Protein AF-A0A259FZW6-F1 (afdb_monomer)

Sequence (244 aa):
MMKGGIGNMMKQVQQVQENMAKMQAKLAEIEIEGQSGAGMVKVTMTCKYDVRRITIDPSLMGDDKEMLEDLVAAAVNDAVRKVESTVQEKMGSVTAGLPIPPGMKLNNFSEAEVCEVCTSPRRDKRQLAVVEMPADFNMMEATQSYNGLYFVLMGRLSPLDGIGPREIHLDRLISRALDGVVEEVLLATNFTPEGEATAHTIGELLKARGLKVSRLARGVPVGGELEYVDSGTLAQAVRDRRTV

Nearest PDB structures (foldseek):
  5z2v-assembly1_A  TM=7.429E-01  e=3.745E-17  Pseudomonas aeruginosa PAO1
  4o6o-assembly1_B  TM=7.545E-01  e=2.169E-16  Caldanaerobacter subterraneus subsp. tengcongensis MB4
  3vdp-assembly2_C  TM=7.577E-01  e=1.425E-15  Caldanaerobacter subterraneus subsp. tengcongensis MB4
  4o6p-assembly1_C  TM=7.536E-01  e=3.220E-15  Caldanaerobacter subterraneus subsp. tengcongensis MB4
  3ve5-assembly1_A  TM=6.403E-01  e=5.770E-14  Caldanaerobacter subterraneus subsp. tengcongensis MB4

Radius of gyration: 23.93 Å; Cα contacts (8 Å, |Δi|>4): 305; chains: 1; bounding box: 61×53×75 Å

Solvent-accessible surface area (backbone atoms only — not comparable to full-atom values): 13892 Å² total; per-residue (Å²): 142,87,91,70,67,68,70,57,50,52,53,49,52,52,51,49,52,51,53,48,53,54,47,56,55,55,40,55,71,40,74,34,78,6,47,19,76,98,59,39,23,33,26,34,26,23,58,74,72,49,76,76,45,76,47,70,43,75,86,59,72,56,94,50,59,65,60,44,54,52,31,49,53,45,5,48,54,39,21,51,55,51,30,54,53,51,50,49,62,67,45,45,77,64,54,78,78,53,82,76,69,91,28,75,70,38,60,63,95,55,97,48,76,48,41,69,73,79,69,40,86,86,40,43,69,37,30,36,34,34,23,28,37,69,68,53,49,52,56,53,59,73,63,69,78,69,52,46,38,51,34,33,28,69,43,56,42,31,78,91,79,69,32,45,60,72,69,24,42,44,69,60,51,51,55,58,55,65,65,81,56,39,50,37,36,36,40,50,44,54,98,43,76,40,25,46,52,34,42,51,54,53,42,54,58,41,42,77,70,73,39,47,69,48,65,66,89,75,55,81,62,89,93,64,57,78,92,79,51,56,71,67,50,51,55,47,29,65,71,69,60,77,90,131

Secondary structure (DSSP, 8-state):
---SHHHHHHHHHHHHHHHHHHHHHHHHH-EEEEEEGGGTEEEEEETT--EEEEEE-GGGSSS-HHHHHHHHHHHHHHHHHHHHHHHHHHHHHHHTTS---TTTTS-S--SSSS-HHHH-TTSEEEEEEEESSHHHHHHHHHTT---EEEEE-SS--BGGGTB-TTTTTHHHHHHHHTSSS--EEEE---SSHHHHHHHHHHHHHHHTTT-EEEE---SPPTT--GGGS-HHHHHHHHHT----

Foldseek 3Di:
DDDPDPVVVVVVVVVLVVVVVVLVVVQQPDWFWFFFPVRQWIWIAGLVRRTPDIHHHVVVVDPCPVVVVVRNVRRSVRRNVRSVVVCCVSCVVSVVPDPDPQAPLAVADDPDSHDPLSVDPQAQAQEEEEEAHVVLVVVVVVVVPHRYGYHYQVHFDDVPVVCDCVNSVVVSVVCNCPVVRHQEYEYEYDPDPRSVVRLVVSVVVVVVVVHHYHYDDAADDPPDDPVPDDPVRHVVCVVRDDDD

pLDDT: mean 84.49, std 14.01, range [39.84, 98.44]

Mean predicted aligned error: 15.16 Å

Structure (mmCIF, N/CA/C/O backbone):
data_AF-A0A259FZW6-F1
#
_entry.id   AF-A0A259FZW6-F1
#
loop_
_atom_site.group_PDB
_atom_site.id
_atom_site.type_symbol
_atom_site.label_atom_id
_atom_site.label_alt_id
_atom_site.label_comp_id
_atom_site.label_asym_id
_atom_site.label_entity_id
_atom_site.label_seq_id
_atom_site.pdbx_PDB_ins_code
_atom_site.Cartn_x
_atom_site.Cartn_y
_atom_site.Cartn_z
_atom_site.occupancy
_atom_site.B_iso_or_equiv
_atom_site.auth_seq_id
_atom_site.auth_comp_id
_atom_site.auth_asym_id
_atom_site.auth_atom_id
_atom_site.pdbx_PDB_model_num
ATOM 1 N N . MET A 1 1 ? 0.982 -15.231 46.155 1.00 43.28 1 MET A N 1
ATOM 2 C CA . MET A 1 1 ? 2.145 -15.974 45.621 1.00 43.28 1 MET A CA 1
ATOM 3 C C . MET A 1 1 ? 2.127 -15.908 44.094 1.00 43.28 1 MET A C 1
ATOM 5 O O . MET A 1 1 ? 1.418 -16.686 43.483 1.00 43.28 1 MET A O 1
ATOM 9 N N . MET A 1 2 ? 2.857 -14.977 43.471 1.00 49.44 2 MET A N 1
ATOM 10 C CA . MET A 1 2 ? 3.174 -15.009 42.030 1.00 49.44 2 MET A CA 1
ATOM 11 C C . MET A 1 2 ? 4.564 -14.386 41.831 1.00 49.44 2 MET A C 1
ATOM 13 O O . MET A 1 2 ? 4.695 -13.189 41.617 1.00 49.44 2 MET A O 1
ATOM 17 N N . LYS A 1 3 ? 5.622 -15.189 42.000 1.00 50.09 3 LYS A N 1
ATOM 18 C CA . LYS A 1 3 ? 7.034 -14.774 41.835 1.00 50.09 3 LYS A CA 1
ATOM 19 C C . LYS A 1 3 ? 7.822 -15.690 40.873 1.00 50.09 3 LYS A C 1
ATOM 21 O O . LYS A 1 3 ? 9.040 -15.742 40.946 1.00 50.09 3 LYS A O 1
ATOM 26 N N . GLY A 1 4 ? 7.140 -16.411 39.973 1.00 53.72 4 GLY A N 1
ATOM 27 C CA . GLY A 1 4 ? 7.766 -17.426 39.103 1.00 53.72 4 GLY A CA 1
ATOM 28 C C . GLY A 1 4 ? 7.679 -17.208 37.583 1.00 53.72 4 GLY A C 1
ATOM 29 O O . GLY A 1 4 ? 8.352 -17.921 36.850 1.00 53.72 4 GLY A O 1
ATOM 30 N N . GLY A 1 5 ? 6.879 -16.257 37.082 1.00 54.22 5 GLY A N 1
ATOM 31 C CA . GLY A 1 5 ? 6.593 -16.152 35.637 1.00 54.22 5 GLY A CA 1
ATOM 32 C C . GLY A 1 5 ? 7.639 -15.392 34.809 1.00 54.22 5 GLY A C 1
ATOM 33 O O . GLY A 1 5 ? 7.998 -15.815 33.716 1.00 54.22 5 GLY A O 1
ATOM 34 N N . ILE A 1 6 ? 8.178 -14.290 35.339 1.00 56.16 6 ILE A N 1
ATOM 35 C CA . ILE A 1 6 ? 9.015 -13.350 34.566 1.00 56.16 6 ILE A CA 1
ATOM 36 C C . ILE A 1 6 ? 10.445 -13.881 34.353 1.00 56.16 6 ILE A C 1
ATOM 38 O O . ILE A 1 6 ? 11.046 -13.661 33.303 1.00 56.16 6 ILE A O 1
ATOM 42 N N . GLY A 1 7 ? 10.980 -14.643 35.314 1.00 63.16 7 GLY A N 1
ATOM 43 C CA . GLY A 1 7 ? 12.334 -15.206 35.226 1.00 63.16 7 GLY A CA 1
ATOM 44 C C . GLY A 1 7 ? 12.492 -16.277 34.141 1.00 63.16 7 GLY A C 1
ATOM 45 O O . GLY A 1 7 ? 13.549 -16.369 33.521 1.00 63.16 7 GLY A O 1
ATOM 46 N N . ASN A 1 8 ? 11.438 -17.053 33.867 1.00 64.19 8 ASN A N 1
ATOM 47 C CA . ASN A 1 8 ? 11.455 -18.063 32.806 1.00 64.19 8 ASN A CA 1
ATOM 48 C C . ASN A 1 8 ? 11.278 -17.437 31.414 1.00 64.19 8 ASN A C 1
ATOM 50 O O . ASN A 1 8 ? 11.900 -17.895 30.460 1.00 64.19 8 ASN A O 1
ATOM 54 N N . MET A 1 9 ? 10.519 -16.342 31.311 1.00 56.62 9 MET A N 1
ATOM 55 C CA . MET A 1 9 ? 10.317 -15.618 30.053 1.00 56.62 9 MET A CA 1
ATOM 56 C C . MET A 1 9 ? 11.581 -14.867 29.599 1.00 56.62 9 MET A C 1
ATOM 58 O O . MET A 1 9 ? 11.929 -14.921 28.425 1.00 56.62 9 MET A O 1
ATOM 62 N N . MET A 1 10 ? 12.339 -14.256 30.520 1.00 68.94 10 MET A N 1
ATOM 63 C CA . MET A 1 10 ? 13.627 -13.615 30.190 1.00 68.94 10 MET A CA 1
ATOM 64 C C . MET A 1 10 ? 14.675 -14.615 29.684 1.00 68.94 10 MET A C 1
ATOM 66 O O . MET A 1 10 ? 15.389 -14.324 28.727 1.00 68.94 10 MET A O 1
ATOM 70 N N . LYS A 1 11 ? 14.734 -15.820 30.268 1.00 71.94 11 LYS A N 1
ATOM 71 C CA . LYS A 1 11 ? 15.609 -16.897 29.772 1.00 71.94 11 LYS A CA 1
ATOM 72 C C . LYS A 1 11 ? 15.211 -17.355 28.371 1.00 71.94 11 LYS A C 1
ATOM 74 O O . LYS A 1 11 ? 16.082 -17.610 27.548 1.00 71.94 11 LYS A O 1
ATOM 79 N N . GLN A 1 12 ? 13.910 -17.416 28.090 1.00 64.25 12 GLN A N 1
ATOM 80 C CA . GLN A 1 12 ? 13.392 -17.774 26.772 1.00 64.25 12 GLN A CA 1
ATOM 81 C C . GLN A 1 12 ? 13.721 -16.703 25.719 1.00 64.25 12 GLN A C 1
ATOM 83 O O . GLN A 1 12 ? 14.168 -17.045 24.629 1.00 64.25 12 GLN A O 1
ATOM 88 N N . VAL A 1 13 ? 13.599 -15.414 26.059 1.00 65.38 13 VAL A N 1
ATOM 89 C CA . VAL A 1 13 ? 14.000 -14.296 25.183 1.00 65.38 13 VAL A CA 1
ATOM 90 C C . VAL A 1 13 ? 15.505 -14.320 24.911 1.00 65.38 13 VAL A C 1
ATOM 92 O O . VAL A 1 13 ? 15.924 -14.192 23.762 1.00 65.38 13 VAL A O 1
ATOM 95 N N . GLN A 1 14 ? 16.322 -14.559 25.937 1.00 71.69 14 GLN A N 1
ATOM 96 C CA . GLN A 1 14 ? 17.776 -14.630 25.796 1.00 71.69 14 GLN A CA 1
ATOM 97 C C . GLN A 1 14 ? 18.218 -15.830 24.942 1.00 71.69 14 GLN A C 1
ATOM 99 O O . GLN A 1 14 ? 19.101 -15.705 24.096 1.00 71.69 14 GLN A O 1
ATOM 104 N N . GLN A 1 15 ? 17.553 -16.978 25.093 1.00 71.44 15 GLN A N 1
ATOM 105 C CA . GLN A 1 15 ? 17.814 -18.171 24.287 1.00 71.44 15 GLN A CA 1
ATOM 106 C C . GLN A 1 15 ? 17.391 -17.989 22.821 1.00 71.44 15 GLN A C 1
ATOM 108 O O . GLN A 1 15 ? 18.086 -18.453 21.917 1.00 71.44 15 GLN A O 1
ATOM 113 N N . VAL A 1 16 ? 16.288 -17.280 22.561 1.00 69.19 16 VAL A N 1
ATOM 114 C CA . VAL A 1 16 ? 15.875 -16.895 21.201 1.00 69.19 16 VAL A CA 1
ATOM 115 C C . VAL A 1 16 ? 16.892 -15.943 20.575 1.00 69.19 16 VAL A C 1
ATOM 117 O O . VAL A 1 16 ? 17.286 -16.157 19.431 1.00 69.19 16 VAL A O 1
ATOM 120 N N . GLN A 1 17 ? 17.371 -14.945 21.322 1.00 65.62 17 GLN A N 1
ATOM 121 C CA . GLN A 1 17 ? 18.407 -14.019 20.853 1.00 65.62 17 GLN A CA 1
ATOM 122 C C . GLN A 1 17 ? 19.706 -14.751 20.484 1.00 65.62 17 GLN A C 1
ATOM 124 O O . GLN A 1 17 ? 20.267 -14.510 19.416 1.00 65.62 17 GLN A O 1
ATOM 129 N N . GLU A 1 18 ? 20.160 -15.690 21.318 1.00 77.38 18 GLU A N 1
ATOM 130 C CA . GLU A 1 18 ? 21.379 -16.464 21.063 1.00 77.38 18 GLU A CA 1
ATOM 131 C C . GLU A 1 18 ? 21.224 -17.427 19.873 1.00 77.38 18 GLU A C 1
ATOM 133 O O . GLU A 1 18 ? 22.114 -17.528 19.022 1.00 77.38 18 GLU A O 1
ATOM 138 N N . ASN A 1 19 ? 20.078 -18.107 19.767 1.00 70.19 19 ASN A N 1
ATOM 139 C CA . ASN A 1 19 ? 19.770 -18.975 18.630 1.00 70.19 19 ASN A CA 1
ATOM 140 C C . ASN A 1 19 ? 19.675 -18.180 17.323 1.00 70.19 19 ASN A C 1
ATOM 142 O O . ASN A 1 19 ? 20.161 -18.643 16.290 1.00 70.19 19 ASN A O 1
ATOM 146 N N . MET A 1 20 ? 19.117 -16.968 17.370 1.00 69.06 20 MET A N 1
ATOM 147 C CA . MET A 1 20 ? 19.031 -16.077 16.217 1.00 69.06 20 MET A CA 1
ATOM 148 C C . MET A 1 20 ? 20.416 -15.601 15.779 1.00 69.06 20 MET A C 1
ATOM 150 O O . MET A 1 20 ? 20.732 -15.675 14.595 1.00 69.06 20 MET A O 1
ATOM 154 N N . ALA A 1 21 ? 21.281 -15.206 16.718 1.00 73.75 21 ALA A N 1
ATOM 155 C CA . ALA A 1 21 ? 22.656 -14.811 16.417 1.00 73.75 21 ALA A CA 1
ATOM 156 C C . ALA A 1 21 ? 23.458 -15.957 15.771 1.00 73.75 21 ALA A C 1
ATOM 158 O O . ALA A 1 21 ? 24.107 -15.768 14.741 1.00 73.75 21 ALA A O 1
ATOM 159 N N . LYS A 1 22 ? 23.357 -17.179 16.316 1.00 78.88 22 LYS A N 1
ATOM 160 C CA . LYS A 1 22 ? 24.000 -18.374 15.737 1.00 78.88 22 LYS A CA 1
ATOM 161 C C . LYS A 1 22 ? 23.452 -18.710 14.353 1.00 78.88 22 LYS A C 1
ATOM 163 O O . LYS A 1 22 ? 24.204 -19.145 13.485 1.00 78.88 22 LYS A O 1
ATOM 168 N N . MET A 1 23 ? 22.156 -18.520 14.128 1.00 71.56 23 MET A N 1
ATOM 169 C CA . MET A 1 23 ? 21.537 -18.792 12.835 1.00 71.56 23 MET A CA 1
ATOM 170 C C . MET A 1 23 ? 21.881 -17.730 11.786 1.00 71.56 23 MET A C 1
ATOM 172 O O . MET A 1 23 ? 22.185 -18.088 10.652 1.00 71.56 23 MET A O 1
ATOM 176 N N . GLN A 1 24 ? 21.924 -16.449 12.159 1.00 66.12 24 GLN A N 1
ATOM 177 C CA . GLN A 1 24 ? 22.413 -15.370 11.294 1.00 66.12 24 GLN A CA 1
ATOM 178 C C . GLN A 1 24 ? 23.877 -15.590 10.887 1.00 66.12 24 GLN A C 1
ATOM 180 O O . GLN A 1 24 ? 24.230 -15.362 9.731 1.00 66.12 24 GLN A O 1
ATOM 185 N N . ALA A 1 25 ? 24.718 -16.081 11.807 1.00 80.06 25 ALA A N 1
ATOM 186 C CA . ALA A 1 25 ? 26.095 -16.465 11.500 1.00 80.06 25 ALA A CA 1
ATOM 187 C C . ALA A 1 25 ? 26.154 -17.637 10.507 1.00 80.06 25 ALA A C 1
ATOM 189 O O . ALA A 1 25 ? 26.874 -17.559 9.519 1.00 80.06 25 ALA A O 1
ATOM 190 N N . LYS A 1 26 ? 25.331 -18.677 10.701 1.00 79.94 26 LYS A N 1
ATOM 191 C CA . LYS A 1 26 ? 25.254 -19.813 9.768 1.00 79.94 26 LYS A CA 1
ATOM 192 C C . LYS A 1 26 ? 24.767 -19.412 8.379 1.00 79.94 26 LYS A C 1
ATOM 194 O O . LYS A 1 26 ? 25.300 -19.909 7.400 1.00 79.94 26 LYS A O 1
ATOM 199 N N . LEU A 1 27 ? 23.780 -18.519 8.273 1.00 74.31 27 LEU A N 1
ATOM 200 C CA . LEU A 1 27 ? 23.315 -18.032 6.971 1.00 74.31 27 LEU A CA 1
ATOM 201 C C . LEU A 1 27 ? 24.410 -17.270 6.214 1.00 74.31 27 LEU A C 1
ATOM 203 O O . LEU A 1 27 ? 24.474 -17.363 4.995 1.00 74.31 27 LEU A O 1
ATOM 207 N N . ALA A 1 28 ? 25.289 -16.560 6.923 1.00 76.69 28 ALA A N 1
ATOM 208 C CA . ALA A 1 28 ? 26.381 -15.802 6.312 1.00 76.69 28 ALA A CA 1
ATOM 209 C C . ALA A 1 28 ? 27.365 -16.668 5.507 1.00 76.69 28 ALA A C 1
ATOM 211 O O . ALA A 1 28 ? 28.007 -16.163 4.589 1.00 76.69 28 ALA A O 1
ATOM 212 N N . GLU A 1 29 ? 27.499 -17.943 5.873 1.00 84.12 29 GLU A N 1
ATOM 213 C CA . GLU A 1 29 ? 28.446 -18.884 5.266 1.00 84.12 29 GLU A CA 1
ATOM 214 C C . GLU A 1 29 ? 27.815 -19.749 4.169 1.00 84.12 29 GLU A C 1
ATOM 216 O O . GLU A 1 29 ? 28.526 -20.449 3.453 1.00 84.12 29 GLU A O 1
ATOM 221 N N . ILE A 1 30 ? 26.489 -19.720 4.022 1.00 88.25 30 ILE A N 1
ATOM 222 C CA . ILE A 1 30 ? 25.800 -20.511 3.003 1.00 88.25 30 ILE A CA 1
ATOM 223 C C . ILE A 1 30 ? 25.968 -19.828 1.656 1.00 88.25 30 ILE A C 1
ATOM 225 O O . ILE A 1 30 ? 25.540 -18.688 1.481 1.00 88.25 30 ILE A O 1
ATOM 229 N N . GLU A 1 31 ? 26.552 -20.558 0.713 1.00 93.25 31 GLU A N 1
ATOM 230 C CA . GLU A 1 31 ? 26.703 -20.138 -0.672 1.00 93.25 31 GLU A CA 1
ATOM 231 C C . GLU A 1 31 ? 25.574 -20.701 -1.536 1.00 93.25 31 GLU A C 1
ATOM 233 O O . GLU A 1 31 ? 25.188 -21.867 -1.427 1.00 93.25 31 GLU A O 1
ATOM 238 N N . ILE A 1 32 ? 25.054 -19.848 -2.408 1.00 91.62 32 ILE A N 1
ATOM 239 C CA . ILE A 1 32 ? 23.979 -20.117 -3.350 1.00 91.62 32 ILE A CA 1
ATOM 240 C C . ILE A 1 32 ? 24.468 -19.781 -4.749 1.00 91.62 32 ILE A C 1
ATOM 242 O O . ILE A 1 32 ? 25.089 -18.743 -4.967 1.00 91.62 32 ILE A O 1
ATOM 246 N N . GLU A 1 33 ? 24.167 -20.656 -5.704 1.00 95.81 33 GLU A N 1
ATOM 247 C CA . GLU A 1 33 ? 24.548 -20.475 -7.101 1.00 95.81 33 GLU A CA 1
ATOM 248 C C . GLU A 1 33 ? 23.338 -20.065 -7.955 1.00 95.81 33 GLU A C 1
ATOM 250 O O . GLU A 1 33 ? 22.399 -20.844 -8.171 1.00 95.81 33 GLU A O 1
ATOM 255 N N . GLY A 1 34 ? 23.368 -18.829 -8.450 1.00 94.81 34 GLY A N 1
ATOM 256 C CA . GLY A 1 34 ? 22.498 -18.345 -9.520 1.00 94.81 34 GLY A CA 1
ATOM 257 C C . GLY A 1 34 ? 23.111 -18.600 -10.888 1.00 94.81 34 GLY A C 1
ATOM 258 O O . GLY A 1 34 ? 24.334 -18.614 -11.026 1.00 94.81 34 GLY A O 1
ATOM 259 N N . GLN A 1 35 ? 22.278 -18.828 -11.900 1.00 96.12 35 GLN A N 1
ATOM 260 C CA . GLN A 1 35 ? 22.744 -19.122 -13.254 1.00 96.12 35 GLN A CA 1
ATOM 261 C C . GLN A 1 35 ? 21.879 -18.442 -14.320 1.00 96.12 35 GLN A C 1
ATOM 263 O O . GLN A 1 35 ? 20.684 -18.230 -14.122 1.00 96.12 35 GLN A O 1
ATOM 268 N N . SER A 1 36 ? 22.466 -18.158 -15.481 1.00 94.69 36 SER A N 1
ATOM 269 C CA . SER A 1 36 ? 21.757 -17.699 -16.681 1.00 94.69 36 SER A CA 1
ATOM 270 C C . SER A 1 36 ? 22.385 -18.282 -17.952 1.00 94.69 36 SER A C 1
ATOM 272 O O . SER A 1 36 ? 23.457 -18.893 -17.901 1.00 94.69 36 SER A O 1
ATOM 274 N N . GLY A 1 37 ? 21.682 -18.162 -19.087 1.00 87.81 37 GLY A N 1
ATOM 275 C CA . GLY A 1 37 ? 22.178 -18.635 -20.384 1.00 87.81 37 GLY A CA 1
ATOM 276 C C . GLY A 1 37 ? 22.559 -20.115 -20.360 1.00 87.81 37 GLY A C 1
ATOM 277 O O . GLY A 1 37 ? 23.672 -20.459 -20.720 1.00 87.81 37 GLY A O 1
ATOM 278 N N . ALA A 1 38 ? 21.694 -20.986 -19.830 1.00 89.25 38 ALA A N 1
ATOM 279 C CA . ALA A 1 38 ? 21.984 -22.416 -19.641 1.00 89.25 38 ALA A CA 1
ATOM 280 C C . ALA A 1 38 ? 23.261 -22.723 -18.819 1.00 89.25 38 ALA A C 1
ATOM 282 O O . ALA A 1 38 ? 23.882 -23.770 -18.988 1.00 89.25 38 ALA A O 1
ATOM 283 N N . GLY A 1 39 ? 23.643 -21.824 -17.907 1.00 88.69 39 GLY A N 1
ATOM 284 C CA . GLY A 1 39 ? 24.823 -21.973 -17.056 1.00 88.69 39 GLY A CA 1
ATOM 285 C C . GLY A 1 39 ? 26.089 -21.339 -17.628 1.00 88.69 39 GLY A C 1
ATOM 286 O O . GLY A 1 39 ? 27.146 -21.500 -17.017 1.00 88.69 39 GLY A O 1
ATOM 287 N N . MET A 1 40 ? 25.986 -20.612 -18.748 1.00 90.25 40 MET A N 1
ATOM 288 C CA . MET A 1 40 ? 27.090 -19.826 -19.300 1.00 90.25 40 MET A CA 1
ATOM 289 C C . MET A 1 40 ? 27.525 -18.696 -18.360 1.00 90.25 40 MET A C 1
ATOM 291 O O . MET A 1 40 ? 28.699 -18.347 -18.345 1.00 90.25 40 MET A O 1
ATOM 295 N N . VAL A 1 41 ? 26.623 -18.154 -17.536 1.00 95.31 41 VAL A N 1
ATOM 296 C CA . VAL A 1 41 ? 27.006 -17.298 -16.405 1.00 95.31 41 VAL A CA 1
ATOM 297 C C . VAL A 1 41 ? 26.532 -17.936 -15.111 1.00 95.31 41 VAL A C 1
ATOM 299 O O . VAL A 1 41 ? 25.369 -18.323 -14.988 1.00 95.31 41 VAL A O 1
ATOM 302 N N . LYS A 1 42 ? 27.437 -18.039 -14.137 1.00 97.06 42 LYS A N 1
ATOM 303 C CA . LYS A 1 42 ? 27.163 -18.531 -12.786 1.00 97.06 42 LYS A CA 1
ATOM 304 C C . LYS A 1 42 ? 27.622 -17.511 -11.758 1.00 97.06 42 LYS A C 1
ATOM 306 O O . LYS A 1 42 ? 28.744 -17.019 -11.835 1.00 97.06 42 LYS A O 1
ATOM 311 N N . VAL A 1 43 ? 26.772 -17.222 -10.783 1.00 96.94 43 VAL A N 1
ATOM 312 C CA . VAL A 1 43 ? 27.041 -16.289 -9.687 1.00 96.94 43 VAL A CA 1
ATOM 313 C C . VAL A 1 43 ? 26.919 -17.048 -8.375 1.00 96.94 43 VAL A C 1
ATOM 315 O O . VAL A 1 43 ? 25.839 -17.515 -8.024 1.00 96.94 43 VAL A O 1
ATOM 318 N N . THR A 1 44 ? 28.021 -17.159 -7.640 1.00 95.50 44 THR A N 1
ATOM 319 C CA . THR A 1 44 ? 28.039 -17.677 -6.270 1.00 95.50 44 THR A CA 1
ATOM 320 C C . THR A 1 44 ? 27.858 -16.514 -5.304 1.00 95.50 44 THR A C 1
ATOM 322 O O . THR A 1 44 ? 28.678 -15.593 -5.277 1.00 95.50 44 THR A O 1
ATOM 325 N N . MET A 1 45 ? 26.805 -16.558 -4.495 1.00 89.94 45 MET A N 1
ATOM 326 C CA . MET A 1 45 ? 26.417 -15.497 -3.570 1.00 89.94 45 MET A CA 1
ATOM 327 C C . MET A 1 45 ? 26.091 -16.062 -2.188 1.00 89.94 45 MET A C 1
ATOM 329 O O . MET A 1 45 ? 25.528 -17.147 -2.082 1.00 89.94 45 MET A O 1
ATOM 333 N N . THR A 1 46 ? 26.429 -15.342 -1.119 1.00 89.50 46 THR A N 1
ATOM 334 C CA . THR A 1 46 ? 26.043 -15.737 0.243 1.00 89.50 46 THR A CA 1
ATOM 335 C C . THR A 1 46 ? 24.590 -15.370 0.545 1.00 89.50 46 THR A C 1
ATOM 337 O O . THR A 1 46 ? 24.015 -14.489 -0.097 1.00 89.50 46 THR A O 1
ATOM 340 N N . CYS A 1 47 ? 23.996 -15.930 1.603 1.00 80.50 47 CYS A N 1
ATOM 341 C CA . CYS A 1 47 ? 22.677 -15.465 2.060 1.00 80.50 47 CYS A CA 1
ATOM 342 C C . CYS A 1 47 ? 22.673 -14.048 2.675 1.00 80.50 47 CYS A C 1
ATOM 344 O O . CYS A 1 47 ? 21.623 -13.574 3.106 1.00 80.50 47 CYS A O 1
ATOM 346 N N . LYS A 1 48 ? 23.828 -13.371 2.733 1.00 80.00 48 LYS A N 1
ATOM 347 C CA . LYS A 1 48 ? 23.950 -11.935 3.038 1.00 80.00 48 LYS A CA 1
ATOM 348 C C . LYS A 1 48 ? 24.004 -11.059 1.785 1.00 80.00 48 LYS A C 1
ATOM 350 O O . LYS A 1 48 ? 24.210 -9.859 1.912 1.00 80.00 48 LYS A O 1
ATOM 355 N N . TYR A 1 49 ? 23.798 -11.650 0.608 1.00 80.50 49 TYR A N 1
ATOM 356 C CA . TYR A 1 49 ? 23.933 -11.001 -0.695 1.00 80.50 49 TYR A CA 1
ATOM 357 C C . TYR A 1 49 ? 25.375 -10.617 -1.063 1.00 80.50 49 TYR A C 1
ATOM 359 O O . TYR A 1 49 ? 25.591 -9.813 -1.966 1.00 80.50 49 TYR A O 1
ATOM 367 N N . ASP A 1 50 ? 26.379 -11.229 -0.424 1.00 85.44 50 ASP A N 1
ATOM 368 C CA . ASP A 1 50 ? 27.773 -11.032 -0.826 1.00 85.44 50 ASP A CA 1
ATOM 369 C C . ASP A 1 50 ? 28.090 -11.917 -2.035 1.00 85.44 50 ASP A C 1
ATOM 371 O O . ASP A 1 50 ? 28.082 -13.148 -1.930 1.00 85.44 50 ASP A O 1
ATOM 375 N N . VAL A 1 51 ? 28.412 -11.314 -3.180 1.00 90.75 51 VAL A N 1
ATOM 376 C CA . VAL A 1 51 ? 28.877 -12.056 -4.361 1.00 90.75 51 VAL A CA 1
ATOM 377 C C . VAL A 1 51 ? 30.316 -12.523 -4.130 1.00 90.75 51 VAL A C 1
ATOM 379 O O . VAL A 1 51 ? 31.235 -11.720 -3.988 1.00 90.75 51 VAL A O 1
ATOM 382 N N . ARG A 1 52 ? 30.522 -13.842 -4.093 1.00 93.62 52 ARG A N 1
ATOM 383 C CA . ARG A 1 52 ? 31.834 -14.474 -3.880 1.00 93.62 52 ARG A CA 1
ATOM 384 C C . ARG A 1 52 ? 32.572 -14.739 -5.177 1.00 93.62 52 ARG A C 1
ATOM 386 O O . ARG A 1 52 ? 33.795 -14.622 -5.227 1.00 93.62 52 ARG A O 1
ATOM 393 N N . ARG A 1 53 ? 31.840 -15.149 -6.212 1.00 95.50 53 ARG A N 1
ATOM 394 C CA . ARG A 1 53 ? 32.417 -15.542 -7.495 1.00 95.50 53 ARG A CA 1
ATOM 395 C C . ARG A 1 53 ? 31.418 -15.329 -8.617 1.00 95.50 53 ARG A C 1
ATOM 397 O O . ARG A 1 53 ? 30.242 -15.636 -8.461 1.00 95.50 53 ARG A O 1
ATOM 404 N N . ILE A 1 54 ? 31.922 -14.876 -9.757 1.00 96.12 54 ILE A N 1
ATOM 405 C CA . ILE A 1 54 ? 31.209 -14.903 -11.029 1.00 96.12 54 ILE A CA 1
ATOM 406 C C . ILE A 1 54 ? 32.046 -15.747 -11.989 1.00 96.12 54 ILE A C 1
ATOM 408 O O . ILE A 1 54 ? 33.259 -15.566 -12.089 1.00 96.12 54 ILE A O 1
ATOM 412 N N . THR A 1 55 ? 31.418 -16.712 -12.647 1.00 95.44 55 THR A N 1
ATOM 413 C CA . THR A 1 55 ? 32.026 -17.538 -13.691 1.00 95.44 55 THR A CA 1
ATOM 414 C C . THR A 1 55 ? 31.277 -17.286 -14.983 1.00 95.44 55 THR A C 1
ATOM 416 O O . THR A 1 55 ? 30.054 -17.385 -15.010 1.00 95.44 55 THR A O 1
ATOM 419 N N . ILE A 1 56 ? 32.017 -16.938 -16.029 1.00 94.88 56 ILE A N 1
ATOM 420 C CA . ILE A 1 56 ? 31.492 -16.628 -17.356 1.00 94.88 56 ILE A CA 1
ATOM 421 C C . ILE A 1 56 ? 32.153 -17.603 -18.324 1.00 94.88 56 ILE A C 1
ATOM 423 O O . ILE A 1 56 ? 33.376 -17.764 -18.302 1.00 94.88 56 ILE A O 1
ATOM 427 N N . ASP A 1 57 ? 31.346 -18.272 -19.135 1.00 93.56 57 ASP A N 1
ATOM 428 C CA . ASP A 1 57 ? 31.825 -19.179 -20.163 1.00 93.56 57 ASP A CA 1
ATOM 429 C C . ASP A 1 57 ? 32.635 -18.401 -21.217 1.00 93.56 57 ASP A C 1
ATOM 431 O O . ASP A 1 57 ? 32.194 -17.336 -21.660 1.00 93.56 57 ASP A O 1
ATOM 435 N N . PRO A 1 58 ? 33.810 -18.899 -21.646 1.00 90.56 58 PRO A N 1
ATOM 436 C CA . PRO A 1 58 ? 34.647 -18.212 -22.628 1.00 90.56 58 PRO A CA 1
ATOM 437 C C . PRO A 1 58 ? 33.941 -17.891 -23.950 1.00 90.56 58 PRO A C 1
ATOM 439 O O . PRO A 1 58 ? 34.337 -16.943 -24.623 1.00 90.56 58 PRO A O 1
ATOM 442 N N . SER A 1 59 ? 32.897 -18.640 -24.322 1.00 88.00 59 SER A N 1
ATOM 443 C CA . SER A 1 59 ? 32.101 -18.366 -25.526 1.00 88.00 59 SER A CA 1
ATOM 444 C C . SER A 1 59 ? 31.379 -17.016 -25.491 1.00 88.00 59 SER A C 1
ATOM 446 O O . SER A 1 59 ? 31.089 -16.462 -26.549 1.00 88.00 59 SER A O 1
ATOM 448 N N . LEU A 1 60 ? 31.147 -16.455 -24.300 1.00 84.62 60 LEU A N 1
ATOM 449 C CA . LEU A 1 60 ? 30.527 -15.141 -24.113 1.00 84.62 60 LEU A CA 1
ATOM 450 C C . LEU A 1 60 ? 31.524 -13.974 -24.177 1.00 84.62 60 LEU A C 1
ATOM 452 O O . LEU A 1 60 ? 31.112 -12.823 -24.109 1.00 84.62 60 LEU A O 1
ATOM 456 N N . MET A 1 61 ? 32.826 -14.243 -24.318 1.00 79.06 61 MET A N 1
ATOM 457 C CA . MET A 1 61 ? 33.872 -13.210 -24.402 1.00 79.06 61 MET A CA 1
ATOM 458 C C . MET A 1 61 ? 34.061 -12.651 -25.827 1.00 79.06 61 MET A C 1
ATOM 460 O O . MET A 1 61 ? 35.111 -12.084 -26.130 1.00 79.06 61 MET A O 1
ATOM 464 N N . GLY A 1 62 ? 33.083 -12.862 -26.716 1.00 78.44 62 GLY A N 1
ATOM 465 C CA . GLY A 1 62 ? 33.055 -12.297 -28.069 1.00 78.44 62 GLY A CA 1
ATOM 466 C C . GLY A 1 62 ? 32.629 -10.821 -28.102 1.00 78.44 62 GLY A C 1
ATOM 467 O O . GLY A 1 62 ? 32.551 -10.162 -27.070 1.00 78.44 62 GLY A O 1
ATOM 468 N N . ASP A 1 63 ? 32.310 -10.306 -29.294 1.00 68.44 63 ASP A N 1
ATOM 469 C CA . ASP A 1 63 ? 31.983 -8.882 -29.514 1.00 68.44 63 ASP A CA 1
ATOM 470 C C . ASP A 1 63 ? 30.574 -8.461 -29.038 1.00 68.44 63 ASP A C 1
ATOM 472 O O . ASP A 1 63 ? 30.186 -7.304 -29.201 1.00 68.44 63 ASP A O 1
ATOM 476 N N . ASP A 1 64 ? 29.799 -9.366 -28.434 1.00 83.06 64 ASP A N 1
ATOM 477 C CA . ASP A 1 64 ? 28.441 -9.084 -27.953 1.00 83.06 64 ASP A CA 1
ATOM 478 C C . ASP A 1 64 ? 28.430 -8.758 -26.453 1.00 83.06 64 ASP A C 1
ATOM 480 O O . ASP A 1 64 ? 28.021 -9.538 -25.588 1.00 83.06 64 ASP A O 1
ATOM 484 N N . LYS A 1 65 ? 28.954 -7.569 -26.151 1.00 86.38 65 LYS A N 1
ATOM 485 C CA . LYS A 1 65 ? 29.020 -7.031 -24.791 1.00 86.3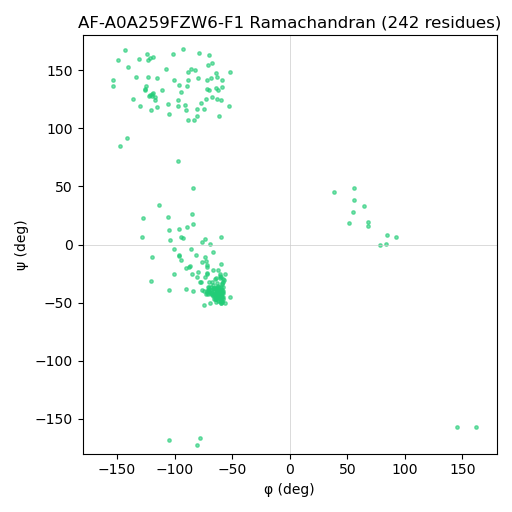8 65 LYS A CA 1
ATOM 486 C C . LY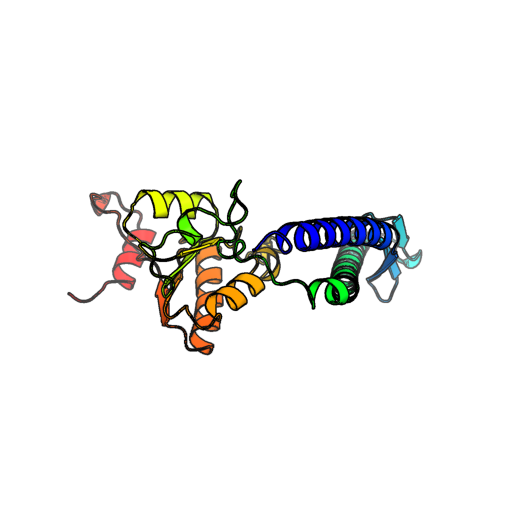S A 1 65 ? 27.630 -6.913 -24.148 1.00 86.38 65 LYS A C 1
ATOM 488 O O . LYS A 1 65 ? 27.505 -7.193 -22.958 1.00 86.38 65 LYS A O 1
ATOM 493 N N . GLU A 1 66 ? 26.618 -6.510 -24.916 1.00 86.50 66 GLU A N 1
ATOM 494 C CA . GLU A 1 66 ? 25.248 -6.318 -24.417 1.00 86.50 66 GLU A CA 1
ATOM 495 C C . GLU A 1 66 ? 24.660 -7.646 -23.926 1.00 86.50 66 GLU A C 1
ATOM 497 O O . GLU A 1 66 ? 24.158 -7.726 -22.804 1.00 86.50 66 GLU A O 1
ATOM 502 N N . MET A 1 67 ? 24.834 -8.728 -24.694 1.00 88.25 67 MET A N 1
ATOM 503 C CA . MET A 1 67 ? 24.398 -10.061 -24.277 1.00 88.25 67 MET A CA 1
ATOM 504 C C . MET A 1 67 ? 25.068 -10.516 -22.973 1.00 88.25 67 MET A C 1
ATOM 506 O O . MET A 1 67 ? 24.417 -11.118 -22.114 1.00 88.25 67 MET A O 1
ATOM 510 N N . LEU A 1 68 ? 26.367 -10.250 -22.800 1.00 91.75 68 LEU A N 1
ATOM 511 C CA . LEU A 1 68 ? 27.073 -10.611 -21.572 1.00 91.75 68 LEU A CA 1
ATOM 512 C C . LEU A 1 68 ? 26.542 -9.830 -20.359 1.00 91.75 68 LEU A C 1
ATOM 514 O O . LEU A 1 68 ? 26.345 -10.421 -19.295 1.00 91.75 68 LEU A O 1
ATOM 518 N N . GLU A 1 69 ? 26.293 -8.529 -20.511 1.00 92.00 69 GLU A N 1
ATOM 519 C CA . GLU A 1 69 ? 25.721 -7.683 -19.456 1.00 92.00 69 GLU A CA 1
ATOM 520 C C . GLU A 1 69 ? 24.335 -8.193 -19.023 1.00 92.00 69 GLU A C 1
ATOM 522 O O . GLU A 1 69 ? 24.096 -8.383 -17.823 1.00 92.00 69 GLU A O 1
ATOM 527 N N . ASP A 1 70 ? 23.474 -8.534 -19.985 1.00 91.56 70 ASP A N 1
ATOM 528 C CA . ASP A 1 70 ? 22.144 -9.097 -19.731 1.00 91.56 70 ASP A CA 1
ATOM 529 C C . ASP A 1 70 ? 22.211 -10.446 -19.006 1.00 91.56 70 ASP A C 1
ATOM 53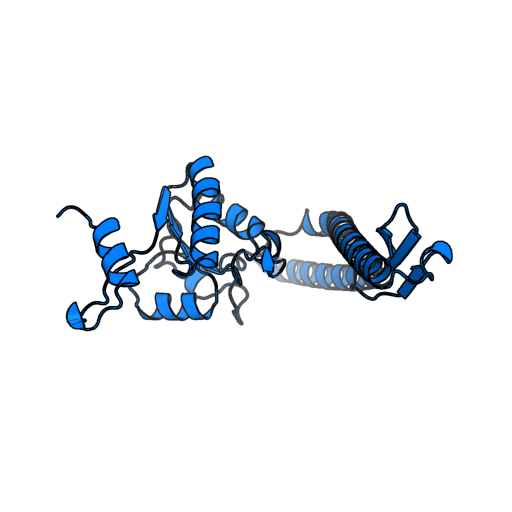1 O O . ASP A 1 70 ? 21.474 -10.701 -18.043 1.00 91.56 70 ASP A O 1
ATOM 535 N N . LEU A 1 71 ? 23.122 -11.326 -19.428 1.00 93.06 71 LEU A N 1
ATOM 536 C CA . LEU A 1 71 ? 23.301 -12.631 -18.800 1.00 93.06 71 LEU A CA 1
ATOM 537 C C . LEU A 1 71 ? 23.833 -12.505 -17.369 1.00 93.06 71 LEU A C 1
ATOM 539 O O . LEU A 1 71 ? 23.373 -13.234 -16.484 1.00 93.06 71 LEU A O 1
ATOM 543 N N . VAL A 1 72 ? 24.747 -11.572 -17.101 1.00 93.50 72 VAL A N 1
ATOM 544 C CA . VAL A 1 72 ? 25.227 -11.305 -15.737 1.00 93.50 72 VAL A CA 1
ATOM 545 C C . VAL A 1 72 ? 24.091 -10.791 -14.857 1.00 93.50 72 VAL A C 1
ATOM 547 O O . VAL A 1 72 ? 23.878 -11.338 -13.772 1.00 93.50 72 VAL A O 1
ATOM 550 N N . ALA A 1 73 ? 23.307 -9.820 -15.333 1.00 89.12 73 ALA A N 1
ATOM 551 C CA . ALA A 1 73 ? 22.148 -9.313 -14.602 1.00 89.12 73 ALA A CA 1
ATOM 552 C C . ALA A 1 73 ? 21.139 -10.434 -14.290 1.00 89.12 73 ALA A C 1
ATOM 554 O O . ALA A 1 73 ? 20.682 -10.582 -13.152 1.00 89.12 73 ALA A O 1
ATOM 555 N N . ALA A 1 74 ? 20.843 -11.289 -15.272 1.00 86.38 74 ALA A N 1
ATOM 556 C CA . ALA A 1 74 ? 19.947 -12.426 -15.095 1.00 86.38 74 ALA A CA 1
ATOM 557 C C . ALA A 1 74 ? 20.466 -13.443 -14.062 1.00 86.38 74 ALA A C 1
ATOM 559 O O . ALA A 1 74 ? 19.679 -13.939 -13.252 1.00 86.38 74 ALA A O 1
ATOM 560 N N . ALA A 1 75 ? 21.772 -13.737 -14.053 1.00 93.44 75 ALA A N 1
ATOM 561 C CA . ALA A 1 75 ? 22.370 -14.690 -13.115 1.00 93.44 75 ALA A CA 1
ATOM 562 C C . ALA A 1 75 ? 22.396 -14.153 -11.675 1.00 93.44 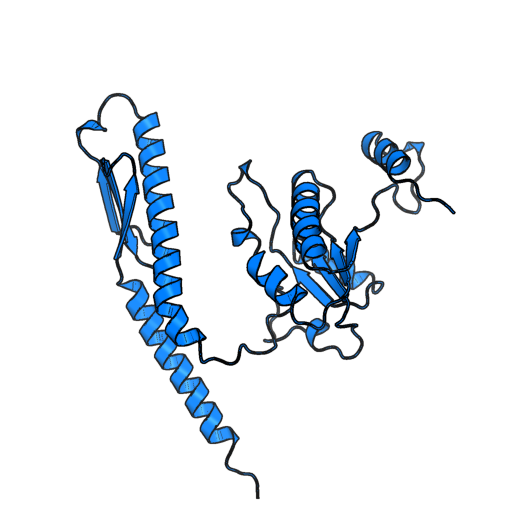75 ALA A C 1
ATOM 564 O O . ALA A 1 75 ? 22.157 -14.914 -10.735 1.00 93.44 75 ALA A O 1
ATOM 565 N N . VAL A 1 76 ? 22.624 -12.846 -11.493 1.00 88.69 76 VAL A N 1
ATOM 566 C CA . VAL A 1 76 ? 22.507 -12.180 -10.184 1.00 88.69 76 VAL A CA 1
ATOM 567 C C . VAL A 1 76 ? 21.063 -12.239 -9.686 1.00 88.69 76 VAL A C 1
ATOM 569 O O . VAL A 1 76 ? 20.825 -12.664 -8.557 1.00 88.69 76 VAL A O 1
ATOM 572 N N . ASN A 1 77 ? 20.087 -11.913 -10.536 1.00 85.12 77 ASN A N 1
ATOM 573 C CA . ASN A 1 77 ? 18.667 -11.983 -10.178 1.00 85.12 77 ASN A CA 1
ATOM 574 C C . ASN A 1 77 ? 18.227 -13.413 -9.819 1.00 85.12 77 ASN A C 1
ATOM 576 O O . ASN A 1 77 ? 17.430 -13.617 -8.901 1.00 85.12 77 ASN A O 1
ATOM 580 N N . ASP A 1 78 ? 18.757 -14.425 -10.509 1.00 89.19 78 ASP A N 1
ATOM 581 C CA . ASP A 1 78 ? 18.537 -15.829 -10.160 1.00 89.19 78 ASP A CA 1
ATOM 582 C C . ASP A 1 78 ? 19.153 -16.201 -8.800 1.00 89.19 78 ASP A C 1
ATOM 584 O O . ASP A 1 78 ? 18.484 -16.831 -7.976 1.00 89.19 78 ASP A O 1
ATOM 588 N N . ALA A 1 79 ? 20.385 -15.755 -8.524 1.00 86.06 79 ALA A N 1
ATOM 589 C CA . ALA A 1 79 ? 21.044 -15.960 -7.233 1.00 86.06 79 ALA A CA 1
ATOM 590 C C . ALA A 1 79 ? 20.242 -15.324 -6.087 1.00 86.06 79 ALA A C 1
ATOM 592 O O . ALA A 1 79 ? 20.045 -15.964 -5.055 1.00 86.06 79 ALA A O 1
ATOM 593 N N . VAL A 1 80 ? 19.731 -14.100 -6.280 1.00 77.81 80 VAL A N 1
ATOM 594 C CA . VAL A 1 80 ? 18.907 -13.371 -5.295 1.00 77.81 80 VAL A CA 1
ATOM 595 C C . VAL A 1 80 ? 17.648 -14.160 -4.960 1.00 77.81 80 VAL A C 1
ATOM 597 O O . VAL A 1 80 ? 17.409 -14.459 -3.791 1.00 77.81 80 VAL A O 1
ATOM 600 N N . ARG A 1 81 ? 16.897 -14.613 -5.971 1.00 81.06 81 ARG A N 1
ATOM 601 C CA . ARG A 1 81 ? 15.684 -15.422 -5.756 1.00 81.06 81 ARG A CA 1
ATOM 602 C C . ARG A 1 81 ? 15.966 -16.717 -4.989 1.00 81.06 81 ARG A C 1
ATOM 604 O O . ARG A 1 81 ? 15.185 -17.109 -4.120 1.00 81.06 81 ARG A O 1
ATOM 611 N N . LYS A 1 82 ? 17.075 -17.396 -5.296 1.00 86.44 82 LYS A N 1
ATOM 612 C CA . LYS A 1 82 ? 17.477 -18.636 -4.611 1.00 86.44 82 LYS A CA 1
ATOM 613 C C . LYS A 1 82 ? 17.958 -18.385 -3.180 1.00 86.44 82 LYS A C 1
ATOM 615 O O . LYS A 1 82 ? 17.665 -19.196 -2.298 1.00 86.44 82 LYS A O 1
ATOM 620 N N . VAL A 1 83 ? 18.649 -17.269 -2.932 1.00 79.44 83 VAL A N 1
ATOM 621 C CA . VAL A 1 83 ? 19.018 -16.824 -1.581 1.00 79.44 83 VAL A CA 1
ATOM 622 C C . VAL A 1 83 ? 17.763 -16.587 -0.752 1.00 79.44 83 VAL A C 1
ATOM 624 O O . VAL A 1 83 ? 17.651 -17.157 0.330 1.00 79.44 83 VAL A O 1
ATOM 627 N N . GLU A 1 84 ? 16.780 -15.852 -1.272 1.00 76.50 84 GLU A N 1
ATOM 628 C CA . GLU A 1 84 ? 15.512 -15.604 -0.578 1.00 76.50 84 GLU A CA 1
ATOM 629 C C . GLU A 1 84 ? 14.782 -16.904 -0.220 1.00 76.50 84 GLU A C 1
ATOM 631 O O . GLU A 1 84 ? 14.382 -17.087 0.930 1.00 76.50 84 GLU A O 1
ATOM 636 N N . SER A 1 85 ? 14.666 -17.840 -1.170 1.00 75.81 85 SER A N 1
ATOM 637 C CA . SER A 1 85 ? 14.050 -19.152 -0.924 1.00 75.81 85 SER A CA 1
ATOM 638 C C . SER A 1 85 ? 14.793 -19.938 0.158 1.00 75.81 85 SER A C 1
ATOM 640 O O . SER A 1 85 ? 14.169 -20.539 1.031 1.00 75.81 85 SER A O 1
ATOM 642 N N . THR A 1 86 ? 16.127 -19.915 0.133 1.00 75.69 86 THR A N 1
ATOM 643 C CA . THR A 1 86 ? 16.956 -20.641 1.106 1.00 75.69 86 THR A CA 1
ATOM 644 C C . THR A 1 86 ? 16.881 -20.012 2.495 1.00 75.69 86 THR A C 1
ATOM 646 O O . THR A 1 86 ? 16.841 -20.718 3.505 1.00 75.69 86 THR A O 1
ATOM 649 N N . VAL A 1 87 ? 16.846 -18.679 2.562 1.00 70.62 87 VAL A N 1
ATOM 650 C CA . VAL A 1 87 ? 16.637 -17.936 3.806 1.00 70.62 87 VAL A CA 1
ATOM 651 C C . VAL A 1 87 ? 15.258 -18.262 4.367 1.00 70.62 87 VAL A C 1
ATOM 653 O O . VAL A 1 87 ? 15.171 -18.571 5.550 1.00 70.62 87 VAL A O 1
ATOM 656 N N . GLN A 1 88 ? 14.205 -18.279 3.546 1.00 65.31 88 GLN A N 1
ATOM 657 C CA . GLN A 1 88 ? 12.849 -18.633 3.978 1.00 65.31 88 GLN A CA 1
ATOM 658 C C . GLN A 1 88 ? 12.737 -20.077 4.475 1.00 65.31 88 GLN A C 1
ATOM 660 O O . GLN A 1 88 ? 12.152 -20.301 5.531 1.00 65.31 88 GLN A O 1
ATOM 665 N N . GLU A 1 89 ? 13.330 -21.049 3.782 1.00 73.25 89 GLU A N 1
ATOM 666 C CA . GLU A 1 89 ? 13.317 -22.458 4.198 1.00 73.25 89 GLU A CA 1
ATOM 667 C C . GLU A 1 89 ? 14.031 -22.657 5.546 1.00 73.25 89 GLU A C 1
ATOM 669 O O . GLU A 1 89 ? 13.518 -23.323 6.446 1.00 73.25 89 GLU A O 1
ATOM 674 N N . LYS A 1 90 ? 15.196 -22.019 5.724 1.00 70.06 90 LYS A N 1
ATOM 675 C CA . LYS A 1 90 ? 16.018 -22.157 6.939 1.00 70.06 90 LYS A CA 1
ATOM 676 C C . LYS A 1 90 ? 15.534 -21.292 8.106 1.00 70.06 90 LYS A C 1
ATOM 678 O O . LYS A 1 90 ? 15.748 -21.659 9.258 1.00 70.06 90 LYS A O 1
ATOM 683 N N . MET A 1 91 ? 14.878 -20.164 7.832 1.00 60.34 91 MET A N 1
ATOM 684 C CA . MET A 1 91 ? 14.260 -19.304 8.850 1.00 60.34 91 MET A CA 1
ATOM 685 C C . MET A 1 91 ? 12.847 -19.768 9.219 1.00 60.34 91 MET A C 1
ATOM 687 O O . MET A 1 91 ? 12.422 -19.548 10.352 1.00 60.34 91 MET A O 1
ATOM 691 N N . GLY A 1 92 ? 12.146 -20.464 8.318 1.00 55.19 92 GLY A N 1
ATOM 692 C CA . GLY A 1 92 ? 10.801 -21.002 8.534 1.00 55.19 92 GLY A CA 1
ATOM 693 C C . GLY A 1 92 ? 10.717 -21.968 9.717 1.00 55.19 92 GLY A C 1
ATOM 694 O O . GLY A 1 92 ? 9.747 -21.942 10.470 1.00 55.19 92 GLY A O 1
ATOM 695 N N . SER A 1 93 ? 11.772 -22.750 9.973 1.00 54.09 93 SER A N 1
ATOM 696 C CA . SER A 1 93 ? 11.838 -23.636 11.144 1.00 54.09 93 SER A CA 1
ATOM 697 C C . SER A 1 93 ? 12.018 -22.901 12.477 1.00 54.09 93 SER A C 1
ATOM 699 O O . SER A 1 93 ? 11.767 -23.480 13.530 1.00 54.09 93 SER A O 1
ATOM 701 N N . VAL A 1 94 ? 12.455 -21.638 12.455 1.00 50.00 94 VAL A N 1
ATOM 702 C CA . VAL A 1 94 ? 12.640 -20.821 13.666 1.00 50.00 94 VAL A CA 1
ATOM 703 C C . VAL A 1 94 ? 11.474 -19.860 13.886 1.00 50.00 94 VAL A C 1
ATOM 705 O O . VAL A 1 94 ? 11.159 -19.543 15.030 1.00 50.00 94 VAL A O 1
ATOM 708 N N . THR A 1 95 ? 10.759 -19.468 12.830 1.00 48.41 95 THR A N 1
ATOM 709 C CA . THR A 1 95 ? 9.563 -18.617 12.926 1.00 48.41 95 THR A CA 1
ATOM 710 C C . THR A 1 95 ? 8.265 -19.399 13.153 1.00 48.41 95 THR A C 1
ATOM 712 O O . THR A 1 95 ? 7.320 -18.827 13.689 1.00 48.41 95 THR A O 1
ATOM 715 N N . ALA A 1 96 ? 8.219 -20.708 12.863 1.00 42.59 96 ALA A N 1
ATOM 716 C CA . ALA A 1 96 ? 7.038 -21.561 13.079 1.00 42.59 96 ALA A CA 1
ATOM 717 C C . ALA A 1 96 ? 6.642 -21.781 14.560 1.00 42.59 96 ALA A C 1
ATOM 719 O O . ALA A 1 96 ? 5.602 -22.375 14.834 1.00 42.59 96 ALA A O 1
ATOM 720 N N . GLY A 1 97 ? 7.446 -21.307 15.519 1.00 44.06 97 GLY A N 1
ATOM 721 C CA . GLY A 1 97 ? 7.176 -21.420 16.959 1.00 44.06 97 GLY A CA 1
ATOM 722 C C . GLY A 1 97 ? 7.264 -20.105 17.736 1.00 44.06 97 GLY A C 1
ATOM 723 O O . GLY A 1 97 ? 7.196 -20.128 18.965 1.00 44.06 97 GLY A O 1
ATOM 724 N N . LEU A 1 98 ? 7.433 -18.966 17.057 1.00 39.84 98 LEU A N 1
ATOM 725 C CA . LEU A 1 98 ? 7.491 -17.659 17.707 1.00 39.84 98 LEU A CA 1
ATOM 726 C C . LEU A 1 98 ? 6.108 -16.996 17.638 1.00 39.84 98 LEU A C 1
ATOM 728 O O . LEU A 1 98 ? 5.618 -16.742 16.536 1.00 39.84 98 LEU A O 1
ATOM 732 N N . PRO A 1 99 ? 5.463 -16.691 18.781 1.00 43.34 99 PRO A N 1
ATOM 733 C CA . PRO A 1 99 ? 4.291 -15.833 18.780 1.00 43.34 99 PRO A CA 1
ATOM 734 C C . PRO A 1 99 ? 4.749 -14.478 18.244 1.00 43.34 99 PRO A C 1
ATOM 736 O O . PRO A 1 99 ? 5.548 -13.795 18.882 1.00 43.34 99 PRO A O 1
ATOM 739 N N . ILE A 1 100 ? 4.304 -14.135 17.036 1.00 47.00 100 ILE A N 1
ATOM 740 C CA . ILE A 1 100 ? 4.606 -12.853 16.401 1.00 47.00 100 ILE A CA 1
ATOM 741 C C . ILE A 1 100 ? 4.212 -11.760 17.403 1.00 47.00 100 ILE A C 1
ATOM 743 O O . ILE A 1 100 ? 3.039 -11.712 17.797 1.00 47.00 100 ILE A O 1
ATOM 747 N N . PRO A 1 101 ? 5.150 -10.909 17.859 1.00 40.25 101 PRO A N 1
ATOM 748 C CA . PRO A 1 101 ? 4.807 -9.864 18.799 1.00 40.25 101 PRO A CA 1
ATOM 749 C C . PRO A 1 101 ? 3.729 -8.957 18.186 1.00 40.25 101 PRO A C 1
ATOM 751 O O . PRO A 1 101 ? 3.842 -8.590 17.012 1.00 40.25 101 PRO A O 1
ATOM 754 N N . PRO A 1 102 ? 2.678 -8.572 18.932 1.00 43.12 102 PRO A N 1
ATOM 755 C CA . PRO A 1 102 ? 1.521 -7.821 18.421 1.00 43.12 102 PRO A CA 1
ATOM 756 C C . PRO A 1 102 ? 1.802 -6.433 17.801 1.00 43.12 102 PRO A C 1
ATOM 758 O O . PRO A 1 102 ? 0.854 -5.716 17.477 1.00 43.12 102 PRO A O 1
ATOM 761 N N . GLY A 1 103 ? 3.069 -6.037 17.646 1.00 42.81 103 GLY A N 1
ATOM 762 C CA . GLY A 1 103 ? 3.514 -4.699 17.267 1.00 42.81 103 GLY A CA 1
ATOM 763 C C . GLY A 1 103 ? 3.690 -4.385 15.791 1.00 42.81 103 GLY A C 1
ATOM 764 O O . GLY A 1 103 ? 3.584 -3.228 15.391 1.00 42.81 103 GLY A O 1
ATOM 765 N N . MET A 1 104 ? 3.839 -5.392 14.934 1.00 51.72 104 MET A N 1
ATOM 766 C CA . MET A 1 104 ? 4.160 -5.181 13.516 1.00 51.72 104 MET A CA 1
ATOM 767 C C . MET A 1 104 ? 2.944 -4.920 12.602 1.00 51.72 104 MET A C 1
ATOM 769 O O . MET A 1 104 ? 2.993 -5.196 11.404 1.00 51.72 104 MET A O 1
ATOM 773 N N . LYS A 1 105 ? 1.842 -4.378 13.140 1.00 63.81 105 LYS A N 1
ATOM 774 C CA . LYS A 1 105 ? 0.583 -4.184 12.393 1.00 63.81 105 LYS A CA 1
ATOM 775 C C . LYS A 1 105 ? 0.551 -2.959 11.466 1.00 63.81 105 LYS A C 1
ATOM 777 O O . LYS A 1 105 ? -0.239 -2.984 10.529 1.00 63.81 105 LYS A O 1
ATOM 782 N N . LEU A 1 106 ? 1.373 -1.925 11.707 1.00 67.50 106 LEU A N 1
ATOM 783 C CA . LEU A 1 106 ? 1.341 -0.659 10.940 1.00 67.50 106 LEU A CA 1
ATOM 784 C C . LEU A 1 106 ? 2.337 -0.593 9.765 1.00 67.50 106 LEU A C 1
ATOM 786 O O . LEU A 1 106 ? 2.256 0.321 8.955 1.00 67.50 106 LEU A O 1
ATOM 790 N N . ASN A 1 107 ? 3.304 -1.512 9.698 1.00 77.06 107 ASN A N 1
ATOM 791 C CA . ASN A 1 107 ? 4.488 -1.410 8.834 1.00 77.06 107 ASN A CA 1
ATOM 792 C C . ASN A 1 107 ? 5.078 0.016 8.722 1.00 77.06 107 ASN A C 1
ATOM 794 O O . ASN A 1 107 ? 5.380 0.468 7.632 1.00 77.06 107 ASN A O 1
ATOM 798 N N . ASN A 1 108 ? 5.217 0.741 9.833 1.00 72.31 108 ASN A N 1
ATOM 799 C CA . ASN A 1 108 ? 5.734 2.114 9.849 1.00 72.31 108 ASN A CA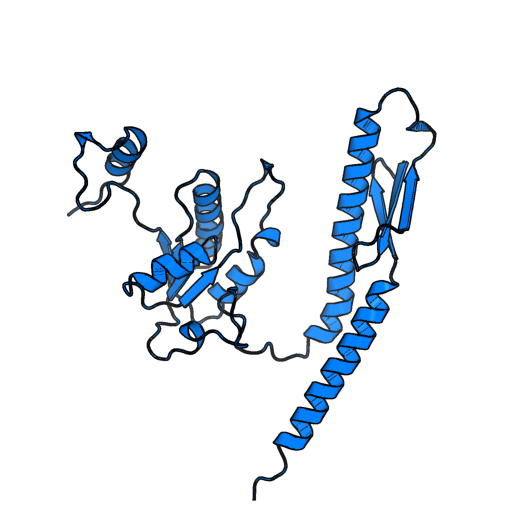 1
ATOM 800 C C . ASN A 1 108 ? 6.945 2.232 10.787 1.00 72.31 108 ASN A C 1
ATOM 802 O O . ASN A 1 108 ? 7.155 1.362 11.635 1.00 72.31 108 ASN A O 1
ATOM 806 N N . PHE A 1 109 ? 7.710 3.316 10.665 1.00 72.88 109 PHE A N 1
ATOM 807 C CA . PHE A 1 109 ? 8.801 3.633 11.583 1.00 72.88 109 PHE A CA 1
ATOM 808 C C . PHE A 1 109 ? 8.251 3.973 12.975 1.00 72.88 109 PHE A C 1
ATOM 810 O O . PHE A 1 109 ? 7.362 4.809 13.120 1.00 72.88 109 PHE A O 1
ATOM 817 N N . SER A 1 110 ? 8.764 3.295 14.000 1.00 69.75 110 SER A N 1
ATOM 818 C CA . SER A 1 110 ? 8.369 3.472 15.399 1.00 69.75 110 SER A CA 1
ATOM 819 C C . SER A 1 110 ? 9.537 3.081 16.299 1.00 69.75 110 SER A C 1
ATOM 821 O O . SER A 1 110 ? 10.174 2.056 16.065 1.00 69.75 110 SER A O 1
ATOM 823 N N . GLU A 1 111 ? 9.808 3.884 17.328 1.00 68.50 111 GLU A N 1
ATOM 824 C CA . GLU A 1 111 ? 10.798 3.551 18.365 1.00 68.50 111 GLU A CA 1
ATOM 825 C C . GLU A 1 111 ? 10.275 2.465 19.318 1.00 68.50 111 GLU A C 1
ATOM 827 O O . GLU A 1 111 ? 11.043 1.678 19.870 1.00 68.50 111 GLU A O 1
ATOM 832 N N . ALA A 1 112 ? 8.952 2.402 19.490 1.00 67.44 112 ALA A N 1
ATOM 833 C CA . ALA A 1 112 ? 8.275 1.357 20.242 1.00 67.44 112 ALA A CA 1
ATOM 834 C C . ALA A 1 112 ? 7.997 0.130 19.362 1.00 67.44 112 ALA A C 1
ATOM 836 O O . ALA A 1 112 ? 7.740 0.259 18.164 1.00 67.44 112 ALA A O 1
ATOM 837 N N . GLU A 1 113 ? 7.950 -1.051 19.985 1.00 69.12 113 GLU A N 1
ATOM 838 C CA . GLU A 1 113 ? 7.624 -2.320 19.318 1.00 69.12 113 GLU A CA 1
ATOM 839 C C . GLU A 1 113 ? 6.247 -2.284 18.632 1.00 69.12 113 GLU A C 1
ATOM 841 O O . GLU A 1 113 ? 6.075 -2.833 17.546 1.00 69.12 113 GLU A O 1
ATOM 846 N N . VAL A 1 114 ? 5.276 -1.598 19.248 1.00 76.56 114 VAL A N 1
ATOM 847 C CA . VAL A 1 114 ? 3.960 -1.287 18.677 1.00 76.56 114 VAL A CA 1
ATOM 848 C C . VAL A 1 114 ? 3.794 0.229 18.688 1.00 76.56 114 VAL A C 1
ATOM 850 O O . VAL A 1 114 ? 3.940 0.844 19.744 1.00 76.56 114 VAL A O 1
ATOM 853 N N . CYS A 1 115 ? 3.446 0.840 17.554 1.00 80.75 115 CYS A N 1
ATOM 854 C CA . CYS A 1 115 ? 3.211 2.283 17.519 1.00 80.75 115 CYS A CA 1
ATOM 855 C C . CYS A 1 115 ? 1.959 2.684 18.325 1.00 80.75 115 CYS A C 1
ATOM 857 O O . CYS A 1 115 ? 1.020 1.898 18.494 1.00 80.75 115 CYS A O 1
ATOM 859 N N . GLU A 1 116 ? 1.911 3.940 18.770 1.00 84.56 116 GLU A N 1
ATOM 860 C CA . GLU A 1 116 ? 0.806 4.486 19.574 1.00 84.56 116 GLU A CA 1
ATOM 861 C C . GLU A 1 116 ? -0.553 4.407 18.864 1.00 84.56 116 GLU A C 1
ATOM 863 O O . GLU A 1 116 ? -1.588 4.168 19.489 1.00 84.56 116 GLU A O 1
ATOM 868 N N . VAL A 1 117 ? -0.565 4.544 17.534 1.00 88.81 117 VAL A N 1
ATOM 869 C CA . VAL A 1 117 ? -1.791 4.409 16.735 1.00 88.81 117 VAL A CA 1
ATOM 870 C C . VAL A 1 117 ? -2.339 2.983 16.811 1.00 88.81 117 VAL A C 1
ATOM 872 O O . VAL A 1 117 ? -3.540 2.801 16.990 1.00 88.81 117 VAL A O 1
ATOM 875 N N . CYS A 1 118 ? -1.478 1.965 16.752 1.00 86.31 118 CYS A N 1
ATOM 876 C CA . CYS A 1 118 ? -1.883 0.560 16.831 1.00 86.31 118 CYS A CA 1
ATOM 877 C C . CYS A 1 118 ? -2.380 0.140 18.220 1.00 86.31 118 CYS A C 1
ATOM 879 O O . CYS A 1 118 ? -3.236 -0.744 18.315 1.00 86.31 118 CYS A O 1
ATOM 881 N N . THR A 1 119 ? -1.842 0.729 19.292 1.00 86.75 119 THR A N 1
ATOM 882 C CA . THR A 1 119 ? -2.248 0.414 20.673 1.00 86.75 119 THR A CA 1
ATOM 883 C C . THR A 1 119 ? -3.449 1.224 21.146 1.00 86.75 119 THR A C 1
ATOM 885 O O . THR A 1 119 ? -4.110 0.823 22.106 1.00 86.75 119 THR A O 1
ATOM 888 N N . SER A 1 120 ? -3.762 2.336 20.478 1.00 89.69 120 SER A N 1
ATOM 889 C CA . SER A 1 120 ? -4.828 3.239 20.896 1.00 89.69 120 SER A CA 1
ATOM 890 C C . SER A 1 120 ? -6.199 2.545 20.935 1.00 89.69 120 SER A C 1
ATOM 892 O O . SER A 1 120 ? -6.676 2.040 19.914 1.00 89.69 120 SER A O 1
ATOM 894 N N . PRO A 1 121 ? -6.901 2.567 22.086 1.00 88.38 121 PRO A N 1
ATOM 895 C CA . PRO A 1 121 ? -8.246 2.005 22.204 1.00 88.38 121 PRO A CA 1
ATOM 896 C C . PRO A 1 121 ? -9.313 2.868 21.520 1.00 88.38 121 PRO A C 1
ATOM 898 O O . PRO A 1 121 ? -10.450 2.432 21.385 1.00 88.38 121 PRO A O 1
ATOM 901 N N . ARG A 1 122 ? -8.966 4.093 21.102 1.00 91.56 122 ARG A N 1
ATOM 902 C CA . ARG A 1 122 ? -9.880 5.007 20.400 1.00 91.56 122 ARG A CA 1
ATOM 903 C C . ARG A 1 122 ? -10.000 4.692 18.908 1.00 91.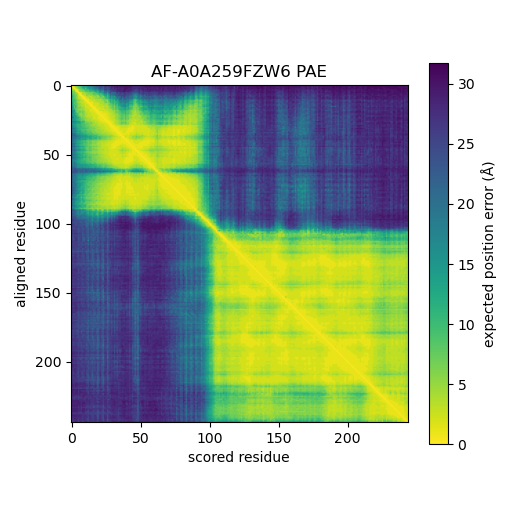56 122 ARG A C 1
ATOM 905 O O . ARG A 1 122 ? -10.820 5.307 18.238 1.00 91.56 122 ARG A O 1
ATOM 912 N N . ARG A 1 123 ? -9.167 3.784 18.386 1.00 93.31 123 ARG A N 1
ATOM 913 C CA . ARG A 1 123 ? -9.146 3.425 16.967 1.00 93.31 123 ARG A CA 1
ATOM 914 C C . ARG A 1 123 ? -10.114 2.306 16.653 1.00 93.31 123 ARG A C 1
ATOM 916 O O . ARG A 1 123 ? -10.204 1.324 17.393 1.00 93.31 123 ARG A O 1
ATOM 923 N N . ASP A 1 124 ? -10.756 2.418 15.501 1.00 95.62 124 ASP A N 1
ATOM 924 C CA . ASP A 1 124 ? -11.545 1.332 14.950 1.00 95.62 124 ASP A CA 1
ATOM 925 C C . ASP A 1 124 ? -10.632 0.323 14.243 1.00 95.62 124 ASP A C 1
ATOM 927 O O . ASP A 1 124 ? -10.048 0.586 13.192 1.00 95.62 124 ASP A O 1
ATOM 931 N N . LYS A 1 125 ? -10.507 -0.868 14.832 1.00 93.12 125 LYS A N 1
ATOM 932 C CA . LYS A 1 125 ? -9.673 -1.949 14.291 1.00 93.12 125 LYS A CA 1
ATOM 933 C C . LYS A 1 125 ? -10.280 -2.602 13.045 1.00 93.12 125 LYS A C 1
ATOM 935 O O . LYS A 1 125 ? -9.549 -3.311 12.352 1.00 93.12 125 LYS A O 1
ATOM 940 N N . ARG A 1 126 ? -11.568 -2.358 12.765 1.00 95.50 126 ARG A N 1
ATOM 941 C CA . ARG A 1 126 ? -12.286 -2.852 11.578 1.00 95.50 126 ARG A CA 1
ATOM 942 C C . ARG A 1 126 ? -11.924 -2.082 10.311 1.00 95.50 126 ARG A C 1
ATOM 944 O O . ARG A 1 126 ? -12.203 -2.563 9.216 1.00 95.50 126 ARG A O 1
ATOM 951 N N . GLN A 1 127 ? -11.297 -0.914 10.445 1.00 96.88 127 GLN A N 1
ATOM 952 C CA . GLN A 1 127 ? -10.904 -0.062 9.327 1.00 96.88 127 GLN A CA 1
ATOM 953 C C . GLN A 1 127 ? -9.382 -0.027 9.167 1.00 96.88 127 GLN A C 1
ATOM 955 O O . GLN A 1 127 ? -8.645 0.177 10.137 1.00 96.88 127 GLN A O 1
ATOM 960 N N . LEU A 1 128 ? -8.904 -0.205 7.934 1.00 97.31 128 LEU A N 1
ATOM 961 C CA . LEU A 1 128 ? -7.482 -0.167 7.590 1.00 97.31 128 LEU A CA 1
ATOM 962 C C . LEU A 1 128 ? -7.227 0.759 6.393 1.00 97.31 128 LEU A C 1
ATOM 964 O O . LEU A 1 128 ? -7.719 0.510 5.300 1.00 97.31 128 LEU A O 1
ATOM 968 N N . ALA A 1 129 ? -6.423 1.802 6.574 1.00 98.06 129 ALA A N 1
ATOM 969 C CA . ALA A 1 129 ? -5.975 2.674 5.497 1.00 98.06 129 ALA A CA 1
ATOM 970 C C . ALA A 1 129 ? -4.614 2.208 4.976 1.00 98.06 129 ALA A C 1
ATOM 972 O O . ALA A 1 129 ? -3.694 1.980 5.759 1.00 98.06 129 ALA A O 1
ATOM 973 N N . VAL A 1 130 ? -4.475 2.078 3.661 1.00 98.12 130 VAL A N 1
ATOM 974 C CA . VAL A 1 130 ? -3.224 1.688 3.000 1.00 98.12 130 VAL A CA 1
ATOM 975 C C . VAL A 1 130 ? -2.613 2.914 2.341 1.00 98.12 130 VAL A C 1
ATOM 977 O O . VAL A 1 130 ? -3.249 3.509 1.473 1.00 98.12 130 VAL A O 1
ATOM 980 N N . VAL A 1 131 ? -1.392 3.270 2.732 1.00 97.31 131 VAL A N 1
ATOM 981 C CA . VAL A 1 131 ? -0.651 4.433 2.211 1.00 97.31 131 VAL A CA 1
ATOM 982 C C . VAL A 1 131 ? 0.694 4.004 1.621 1.00 97.31 131 VAL A C 1
ATOM 984 O O . VAL A 1 131 ? 1.196 2.930 1.954 1.00 97.31 131 VAL A O 1
ATOM 987 N N . GLU A 1 132 ? 1.288 4.821 0.746 1.00 94.88 132 GLU A N 1
ATOM 988 C CA . GLU A 1 132 ? 2.563 4.475 0.098 1.00 94.88 132 GLU A CA 1
ATOM 989 C C . GLU A 1 132 ? 3.733 4.623 1.072 1.00 94.88 132 GLU A C 1
ATOM 991 O O . GLU A 1 132 ? 4.500 3.680 1.260 1.00 94.88 132 GLU A O 1
ATOM 996 N N . MET A 1 133 ? 3.845 5.784 1.722 1.00 90.62 133 MET A N 1
ATOM 997 C CA . MET A 1 133 ? 5.018 6.175 2.502 1.00 90.62 133 MET A CA 1
ATOM 998 C C . MET A 1 133 ? 4.659 6.692 3.907 1.00 90.62 133 MET A C 1
ATOM 1000 O O . MET A 1 133 ? 3.543 7.159 4.143 1.00 90.62 133 MET A O 1
ATOM 1004 N N . PRO A 1 134 ? 5.615 6.699 4.858 1.00 86.25 134 PRO A N 1
ATOM 1005 C CA . PRO A 1 134 ? 5.407 7.263 6.198 1.00 86.25 134 PRO A CA 1
ATOM 1006 C C . PRO A 1 134 ? 4.977 8.735 6.197 1.00 86.25 134 PRO A C 1
ATOM 1008 O O . PRO A 1 134 ? 4.236 9.164 7.078 1.00 86.25 134 PRO A O 1
ATOM 1011 N N . ALA A 1 135 ? 5.413 9.509 5.197 1.00 86.12 135 ALA A N 1
ATOM 1012 C CA . ALA A 1 135 ? 4.996 10.898 5.025 1.00 86.12 135 ALA A CA 1
ATOM 1013 C C . ALA A 1 135 ? 3.483 11.022 4.769 1.00 86.12 135 ALA A C 1
ATOM 1015 O O . ALA A 1 135 ? 2.843 11.912 5.328 1.00 86.12 135 ALA A O 1
ATOM 1016 N N . ASP A 1 136 ? 2.905 10.095 4.002 1.00 92.06 136 ASP A N 1
ATOM 1017 C CA . ASP A 1 136 ? 1.469 10.060 3.712 1.00 92.06 136 ASP A CA 1
ATOM 1018 C C . ASP A 1 136 ? 0.672 9.713 4.975 1.00 92.06 136 ASP A C 1
ATOM 1020 O O . ASP A 1 136 ? -0.333 10.356 5.279 1.00 92.06 136 ASP A O 1
ATOM 1024 N N . PHE A 1 137 ? 1.164 8.742 5.758 1.00 93.44 137 PHE A N 1
ATOM 1025 C CA . PHE A 1 137 ? 0.615 8.429 7.079 1.00 93.44 137 PHE A CA 1
ATOM 1026 C C . PHE A 1 137 ? 0.6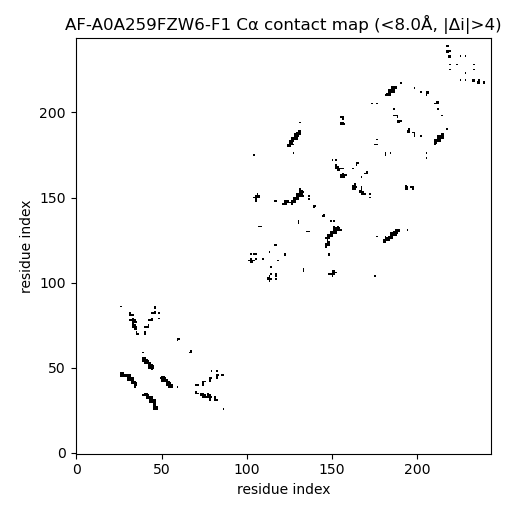20 9.666 7.985 1.00 93.44 137 PHE A C 1
ATOM 1028 O O . PHE A 1 137 ? -0.419 10.007 8.544 1.00 93.44 137 PHE A O 1
ATOM 1035 N N . ASN A 1 138 ? 1.759 10.359 8.099 1.00 88.62 138 ASN A N 1
ATOM 1036 C CA . ASN A 1 138 ? 1.881 11.548 8.943 1.00 88.62 138 ASN A CA 1
ATOM 1037 C C . ASN A 1 138 ? 0.893 12.642 8.518 1.00 88.62 138 ASN A C 1
ATOM 1039 O O . ASN A 1 138 ? 0.260 13.263 9.371 1.00 88.62 138 ASN A O 1
ATOM 1043 N N . MET A 1 139 ? 0.737 12.856 7.208 1.00 91.81 139 MET A N 1
ATOM 1044 C CA . MET A 1 139 ? -0.199 13.841 6.669 1.00 91.81 139 MET A CA 1
ATOM 1045 C C . MET A 1 139 ? -1.652 13.469 6.975 1.00 91.81 139 MET A C 1
ATOM 1047 O O . MET A 1 139 ? -2.409 14.309 7.455 1.00 91.81 139 MET A O 1
ATOM 1051 N N . MET A 1 140 ? -2.043 12.212 6.747 1.00 94.81 140 MET A N 1
ATOM 1052 C CA . MET A 1 140 ? -3.388 11.734 7.074 1.00 94.81 140 MET A CA 1
ATOM 1053 C C . MET A 1 140 ? -3.686 11.836 8.567 1.00 94.81 140 MET A C 1
ATOM 1055 O O . MET A 1 140 ? -4.751 12.311 8.958 1.00 94.81 140 MET A O 1
ATOM 1059 N N . GLU A 1 141 ? -2.745 11.416 9.403 1.00 92.81 141 GLU A N 1
ATOM 1060 C CA . GLU A 1 141 ? -2.907 11.404 10.849 1.00 92.81 141 GLU A CA 1
ATOM 1061 C C . GLU A 1 141 ? -3.033 12.825 11.420 1.00 92.81 141 GLU A C 1
ATOM 1063 O O . GLU A 1 141 ? -3.877 13.073 12.283 1.00 92.81 141 GLU A O 1
ATOM 1068 N N . ALA A 1 142 ? -2.294 13.791 10.861 1.00 93.44 142 ALA A N 1
ATOM 1069 C CA . ALA A 1 142 ? -2.396 15.203 11.225 1.00 93.44 142 ALA A CA 1
ATOM 1070 C C . ALA A 1 142 ? -3.797 15.797 10.987 1.00 93.44 142 ALA A C 1
ATOM 1072 O O . ALA A 1 142 ? -4.183 16.740 11.677 1.00 93.44 142 ALA A O 1
ATOM 1073 N N . THR A 1 143 ? -4.586 15.239 10.058 1.00 93.31 143 THR A N 1
ATOM 1074 C CA . THR A 1 143 ? -5.969 15.696 9.816 1.00 93.31 143 THR A CA 1
ATOM 1075 C C . THR A 1 143 ? -6.943 15.314 10.927 1.00 93.31 143 THR A C 1
ATOM 1077 O O . THR A 1 143 ? -8.045 15.860 10.973 1.00 93.31 143 THR A O 1
ATOM 1080 N N . GLN A 1 144 ? -6.596 14.321 11.759 1.00 93.00 144 GLN A N 1
ATOM 1081 C CA . GLN A 1 144 ? -7.466 13.737 12.790 1.00 93.00 144 GLN A CA 1
ATOM 1082 C C . GLN A 1 144 ? -8.857 13.302 12.283 1.00 93.00 144 GLN A C 1
ATOM 1084 O O . GLN A 1 144 ? -9.787 13.121 13.066 1.00 93.00 144 GLN A O 1
ATOM 1089 N N . SER A 1 145 ? -9.014 13.127 10.968 1.00 93.50 145 SER A N 1
ATOM 1090 C CA . SER A 1 145 ? -10.304 12.853 10.323 1.00 93.50 145 SER A CA 1
ATOM 1091 C C . SER A 1 145 ? -10.549 11.360 10.092 1.00 93.50 145 SER A C 1
ATOM 1093 O O . SER A 1 145 ? -11.650 10.957 9.722 1.00 93.50 145 SER A O 1
ATOM 1095 N N . TYR A 1 146 ? -9.531 10.526 10.315 1.00 96.31 146 TYR A N 1
ATOM 1096 C CA . TYR A 1 146 ? -9.597 9.082 10.140 1.00 96.31 146 TYR A CA 1
ATOM 1097 C C . TYR A 1 146 ? -9.369 8.357 11.471 1.00 96.31 146 TYR A C 1
ATOM 1099 O O . TYR A 1 146 ? -8.352 8.547 12.134 1.00 96.31 146 TYR A O 1
ATOM 1107 N N . ASN A 1 147 ? -10.315 7.497 11.856 1.00 94.88 147 ASN A N 1
ATOM 1108 C CA . ASN A 1 147 ? -10.296 6.790 13.143 1.00 94.88 147 ASN A CA 1
ATOM 1109 C C . ASN A 1 147 ? -9.811 5.336 13.043 1.00 94.88 147 ASN A C 1
ATOM 1111 O O . ASN A 1 147 ? -9.688 4.672 14.070 1.00 94.88 147 ASN A O 1
ATOM 1115 N N . GLY A 1 148 ? -9.534 4.833 11.840 1.00 95.69 148 GLY A N 1
ATOM 1116 C CA . GLY A 1 148 ? -9.044 3.472 11.642 1.00 95.69 148 GLY A CA 1
ATOM 1117 C C . GLY A 1 148 ? -7.545 3.309 11.900 1.00 95.69 148 GLY A C 1
ATOM 1118 O O . GLY A 1 148 ? -6.853 4.222 12.352 1.00 95.69 148 GLY A O 1
ATOM 1119 N N . LEU A 1 149 ? -7.036 2.120 11.587 1.00 95.50 149 LEU A N 1
ATOM 1120 C CA . LEU A 1 149 ? -5.604 1.809 11.595 1.00 95.50 149 LEU A CA 1
ATOM 1121 C C . LEU A 1 149 ? -4.986 2.023 10.211 1.00 95.50 149 LEU A C 1
ATOM 1123 O O . LEU A 1 149 ? -5.708 2.160 9.226 1.00 95.50 149 LEU A O 1
ATOM 1127 N N . TYR A 1 150 ? -3.655 2.003 10.128 1.00 95.75 150 TYR A N 1
ATOM 1128 C CA . TYR A 1 150 ? -2.921 2.178 8.873 1.00 95.75 150 TYR A CA 1
ATOM 1129 C C . TYR A 1 150 ? -2.025 0.982 8.556 1.00 95.75 150 TYR A C 1
ATOM 1131 O O . TYR A 1 150 ? -1.655 0.213 9.444 1.00 95.75 150 TYR A O 1
ATOM 1139 N N . PHE A 1 151 ? -1.655 0.865 7.288 1.00 96.06 151 PHE A N 1
ATOM 1140 C CA . PHE A 1 151 ? -0.573 0.034 6.791 1.00 96.06 151 PHE A CA 1
ATOM 1141 C C . PHE A 1 151 ? 0.225 0.844 5.766 1.00 96.06 151 PHE A C 1
ATOM 1143 O O . PHE A 1 151 ? -0.350 1.350 4.801 1.00 96.06 151 PHE A O 1
ATOM 1150 N N . VAL A 1 152 ? 1.536 0.968 5.967 1.00 94.44 152 VAL A N 1
ATOM 1151 C CA . VAL A 1 152 ? 2.424 1.671 5.029 1.00 94.44 152 VAL A CA 1
ATOM 1152 C C . VAL A 1 152 ? 3.097 0.652 4.110 1.00 94.44 152 VAL A C 1
ATOM 1154 O O . VAL A 1 152 ? 3.723 -0.295 4.581 1.00 94.44 152 VAL A O 1
ATOM 1157 N N . LEU A 1 153 ? 2.957 0.823 2.797 1.00 94.25 153 LEU A N 1
ATOM 1158 C CA . LEU A 1 153 ? 3.523 -0.085 1.792 1.00 94.25 153 LEU A CA 1
ATOM 1159 C C . LEU A 1 153 ? 5.050 0.022 1.682 1.00 94.25 153 LEU A C 1
ATOM 1161 O O . LEU A 1 153 ? 5.695 -0.945 1.300 1.00 94.25 153 LEU A O 1
ATOM 1165 N N . MET A 1 154 ? 5.625 1.168 2.051 1.00 90.44 154 MET A N 1
ATOM 1166 C CA . MET A 1 154 ? 7.021 1.542 1.774 1.00 90.44 154 MET A CA 1
ATOM 1167 C C . MET A 1 154 ? 7.313 1.702 0.276 1.00 90.44 154 MET A C 1
ATOM 1169 O O . MET A 1 154 ? 8.419 1.438 -0.187 1.00 90.44 154 MET A O 1
ATOM 1173 N N . GLY A 1 155 ? 6.315 2.156 -0.483 1.00 91.94 155 GLY A N 1
ATOM 1174 C CA . GLY A 1 155 ? 6.433 2.414 -1.911 1.00 91.94 155 GLY A CA 1
ATOM 1175 C C . GLY A 1 155 ? 5.153 2.099 -2.676 1.00 91.94 155 GLY A C 1
ATOM 1176 O O . GLY A 1 155 ? 4.050 2.094 -2.129 1.00 91.94 155 GLY A O 1
ATOM 1177 N N . ARG A 1 156 ? 5.323 1.842 -3.973 1.00 94.00 156 ARG A N 1
ATOM 1178 C CA . ARG A 1 156 ? 4.262 1.524 -4.935 1.00 94.00 156 ARG A CA 1
ATOM 1179 C C . ARG A 1 156 ? 4.801 0.605 -6.025 1.00 94.00 156 ARG A C 1
ATOM 1181 O O . ARG A 1 156 ? 6.008 0.560 -6.239 1.00 94.00 156 ARG A O 1
ATOM 1188 N N . LEU A 1 157 ? 3.915 -0.114 -6.707 1.00 92.38 157 LEU A N 1
ATOM 1189 C CA . LEU A 1 157 ? 4.291 -0.952 -7.842 1.00 92.38 157 LEU A CA 1
ATOM 1190 C C . LEU A 1 157 ? 4.856 -0.077 -8.962 1.00 92.38 157 LEU A C 1
ATOM 1192 O O . LEU A 1 157 ? 4.182 0.838 -9.431 1.00 92.38 157 LEU A O 1
ATOM 1196 N N . SER A 1 158 ? 6.063 -0.398 -9.415 1.00 91.94 158 SER A N 1
ATOM 1197 C CA . SER A 1 158 ? 6.697 0.235 -10.568 1.00 91.94 158 SER A CA 1
ATOM 1198 C C . SER A 1 158 ? 7.459 -0.822 -11.369 1.00 91.94 158 SER A C 1
ATOM 1200 O O . SER A 1 158 ? 8.628 -1.089 -11.089 1.00 91.94 158 SER A O 1
ATOM 1202 N N . PRO A 1 159 ? 6.819 -1.455 -12.371 1.00 84.06 159 PRO A N 1
ATOM 1203 C CA . PRO A 1 159 ? 7.480 -2.445 -13.220 1.00 84.06 159 PRO A CA 1
ATOM 1204 C C . PRO A 1 159 ? 8.710 -1.893 -13.947 1.00 84.06 159 PRO A C 1
ATOM 1206 O O . PRO A 1 159 ? 9.661 -2.634 -14.171 1.00 84.06 159 PRO A O 1
ATOM 1209 N N . LEU A 1 160 ? 8.694 -0.600 -14.290 1.00 87.62 160 LEU A N 1
ATOM 1210 C CA . LEU A 1 160 ? 9.809 0.077 -14.954 1.00 87.62 160 LEU A CA 1
ATOM 1211 C C . LEU A 1 160 ? 11.039 0.185 -14.044 1.00 87.62 160 LEU A C 1
ATOM 1213 O O . LEU A 1 160 ? 12.156 0.037 -14.525 1.00 87.62 160 LEU A O 1
ATOM 1217 N N . ASP A 1 161 ? 10.825 0.363 -12.738 1.00 80.94 161 ASP A N 1
ATOM 1218 C CA . ASP A 1 161 ? 11.894 0.420 -11.733 1.00 80.94 161 ASP A CA 1
ATOM 1219 C C . ASP A 1 161 ? 12.185 -0.955 -11.101 1.00 80.94 161 ASP A C 1
ATOM 1221 O O . ASP A 1 161 ? 12.937 -1.056 -10.134 1.00 80.94 161 ASP A O 1
ATOM 1225 N N . GLY A 1 162 ? 11.552 -2.025 -11.598 1.00 86.44 162 GLY A N 1
ATOM 1226 C CA . GLY A 1 162 ? 11.668 -3.368 -11.026 1.00 86.44 162 GLY A CA 1
ATOM 1227 C C . GLY A 1 162 ? 11.032 -3.529 -9.637 1.00 86.44 162 GLY A C 1
ATOM 1228 O O . GLY A 1 162 ? 11.309 -4.515 -8.959 1.00 86.44 162 GLY A O 1
ATOM 1229 N N . ILE A 1 163 ? 10.176 -2.596 -9.207 1.00 86.12 163 ILE A N 1
ATOM 1230 C CA . ILE A 1 163 ? 9.495 -2.635 -7.907 1.00 86.12 163 ILE A CA 1
ATOM 1231 C C . ILE A 1 163 ? 8.184 -3.410 -8.052 1.00 86.12 163 ILE A C 1
ATOM 1233 O O . ILE A 1 163 ? 7.206 -2.929 -8.634 1.00 86.12 163 ILE A O 1
ATOM 1237 N N . GLY A 1 164 ? 8.158 -4.622 -7.513 1.00 89.38 164 GLY A N 1
ATOM 1238 C CA . GLY A 1 164 ? 7.015 -5.517 -7.535 1.00 89.38 164 GLY A CA 1
ATOM 1239 C C . GLY A 1 164 ? 6.282 -5.622 -6.189 1.00 89.38 164 GLY A C 1
ATOM 1240 O O . GLY A 1 164 ? 6.491 -4.842 -5.258 1.00 89.38 164 GLY A O 1
ATOM 1241 N N . PRO A 1 165 ? 5.370 -6.605 -6.071 1.00 84.62 165 PRO A N 1
ATOM 1242 C CA . PRO A 1 165 ? 4.569 -6.817 -4.866 1.00 84.62 165 PRO A CA 1
ATOM 1243 C C . PRO A 1 165 ? 5.365 -7.118 -3.592 1.00 84.62 165 PRO A C 1
ATOM 1245 O O . PRO A 1 165 ? 4.884 -6.831 -2.495 1.00 84.62 165 PRO A O 1
ATOM 1248 N N . ARG A 1 166 ? 6.546 -7.735 -3.716 1.00 84.00 166 ARG A N 1
ATOM 1249 C CA . ARG A 1 166 ? 7.379 -8.104 -2.561 1.00 84.00 166 ARG A CA 1
ATOM 1250 C C . ARG A 1 166 ? 8.021 -6.870 -1.945 1.00 84.00 166 ARG A C 1
ATOM 1252 O O . ARG A 1 166 ? 8.019 -6.720 -0.726 1.00 84.00 166 ARG A O 1
ATOM 1259 N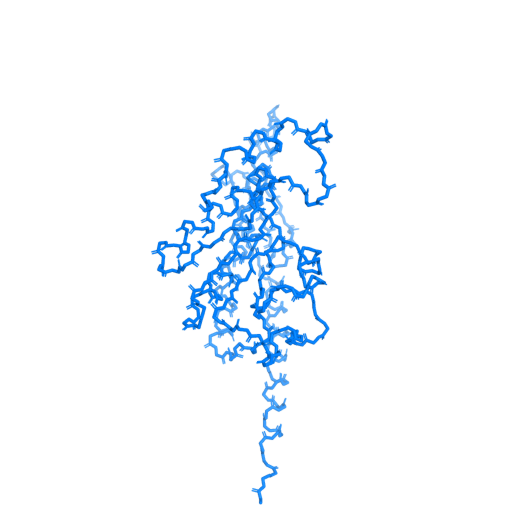 N . GLU A 1 167 ? 8.504 -5.979 -2.799 1.00 86.38 167 GLU A N 1
ATOM 1260 C CA . GLU A 1 167 ? 9.213 -4.755 -2.440 1.00 86.38 167 GLU A CA 1
ATOM 1261 C C . GLU A 1 167 ? 8.299 -3.780 -1.687 1.00 86.38 167 GLU A C 1
ATOM 1263 O O . GLU A 1 167 ? 8.761 -3.065 -0.806 1.00 86.38 167 GLU A O 1
ATOM 1268 N N . ILE A 1 168 ? 6.992 -3.816 -1.968 1.00 89.88 168 ILE A N 1
ATOM 1269 C CA . ILE A 1 168 ? 5.972 -3.011 -1.274 1.00 89.88 168 ILE A CA 1
ATOM 1270 C C . ILE A 1 168 ? 5.260 -3.757 -0.132 1.00 89.88 168 ILE A C 1
ATOM 1272 O O . ILE A 1 168 ? 4.196 -3.339 0.329 1.00 89.88 168 ILE A O 1
ATOM 1276 N N . HIS A 1 169 ? 5.795 -4.905 0.292 1.00 90.69 169 HIS A N 1
ATOM 1277 C CA . HIS A 1 169 ? 5.266 -5.700 1.405 1.00 90.69 169 HIS A CA 1
ATOM 1278 C C . HIS A 1 169 ? 3.786 -6.110 1.257 1.00 90.69 169 HIS A C 1
ATOM 1280 O O . HIS A 1 169 ? 3.023 -6.120 2.234 1.00 90.69 169 HIS A O 1
ATOM 1286 N N . LEU A 1 170 ? 3.358 -6.453 0.036 1.00 89.69 170 LEU A N 1
ATOM 1287 C CA . LEU A 1 170 ? 1.958 -6.780 -0.250 1.00 89.69 170 LEU A CA 1
ATOM 1288 C C . LEU A 1 170 ? 1.467 -8.018 0.521 1.00 89.69 170 LEU A C 1
ATOM 1290 O O . LEU A 1 170 ? 0.326 -8.065 0.971 1.00 89.69 170 LEU A O 1
ATOM 1294 N N . ASP A 1 171 ? 2.323 -9.015 0.712 1.00 87.56 171 ASP A N 1
ATOM 1295 C CA . ASP A 1 171 ? 2.053 -10.217 1.508 1.00 87.56 171 ASP A CA 1
ATOM 1296 C C . ASP A 1 171 ? 1.683 -9.889 2.967 1.00 87.56 171 ASP A C 1
ATOM 1298 O O . ASP A 1 171 ? 0.732 -10.447 3.533 1.00 87.56 171 ASP A O 1
ATOM 1302 N N . ARG A 1 172 ? 2.392 -8.924 3.562 1.00 88.69 172 ARG A N 1
ATOM 1303 C CA . ARG A 1 172 ? 2.129 -8.441 4.921 1.00 88.69 172 ARG A CA 1
ATOM 1304 C C . ARG A 1 172 ? 0.832 -7.648 4.986 1.00 88.69 172 ARG A C 1
ATOM 1306 O O . ARG A 1 172 ? 0.069 -7.838 5.935 1.00 88.69 172 ARG A O 1
ATOM 1313 N N . LEU A 1 173 ? 0.549 -6.821 3.976 1.00 93.88 173 LEU A N 1
ATOM 1314 C CA . LEU A 1 173 ? -0.734 -6.125 3.867 1.00 93.88 173 LEU A CA 1
ATOM 1315 C C . LEU A 1 173 ? -1.890 -7.126 3.822 1.00 93.88 173 LEU A C 1
ATOM 1317 O O . LEU A 1 173 ? -2.844 -6.990 4.582 1.00 93.88 173 LEU A O 1
ATOM 1321 N N . ILE A 1 174 ? -1.795 -8.146 2.968 1.00 90.81 174 ILE A N 1
ATOM 1322 C CA . ILE A 1 174 ? -2.826 -9.180 2.823 1.00 90.81 174 ILE A CA 1
ATOM 1323 C C . ILE A 1 174 ? -3.057 -9.892 4.157 1.00 90.81 174 ILE A C 1
ATOM 1325 O O . ILE A 1 174 ? -4.196 -10.005 4.602 1.00 90.81 174 ILE A O 1
ATOM 1329 N N . SER A 1 175 ? -1.983 -10.317 4.826 1.00 88.12 175 SER A N 1
ATOM 1330 C CA . SER A 1 175 ? -2.077 -10.980 6.132 1.00 88.12 175 SER A CA 1
ATOM 1331 C C . SER A 1 175 ? -2.744 -10.089 7.184 1.00 88.12 175 SER A C 1
ATOM 1333 O O . SER A 1 175 ? -3.538 -10.565 7.991 1.00 88.12 175 SER A O 1
ATOM 1335 N N . ARG A 1 176 ? -2.458 -8.781 7.164 1.00 89.56 176 ARG A N 1
ATOM 1336 C CA . ARG A 1 176 ? -3.061 -7.805 8.079 1.00 89.56 176 ARG A CA 1
ATOM 1337 C C . ARG A 1 176 ? -4.530 -7.528 7.759 1.00 89.56 176 ARG A C 1
ATOM 1339 O O . ARG A 1 176 ? -5.327 -7.398 8.683 1.00 89.56 176 ARG A O 1
ATOM 1346 N N . ALA A 1 177 ? -4.875 -7.404 6.482 1.00 92.12 177 ALA A N 1
ATOM 1347 C CA . ALA A 1 177 ? -6.229 -7.112 6.025 1.00 92.12 177 ALA A CA 1
ATOM 1348 C C . ALA A 1 177 ? -7.179 -8.307 6.205 1.00 92.12 177 ALA A C 1
ATOM 1350 O O . ALA A 1 177 ? -8.382 -8.117 6.319 1.00 92.12 177 ALA A O 1
ATOM 1351 N N . LEU A 1 178 ? -6.654 -9.533 6.248 1.00 88.25 178 LEU A N 1
ATOM 1352 C CA . LEU A 1 178 ? -7.438 -10.764 6.389 1.00 88.25 178 LEU A CA 1
ATOM 1353 C C . LEU A 1 178 ? -7.327 -11.386 7.786 1.00 88.25 178 LEU A C 1
ATOM 1355 O O . LEU A 1 178 ? -7.559 -12.581 7.953 1.00 88.25 178 LEU A O 1
ATOM 1359 N N . ASP A 1 179 ? -6.989 -10.593 8.803 1.00 85.69 179 ASP A N 1
ATOM 1360 C CA . ASP A 1 179 ? -6.830 -11.070 10.183 1.00 85.69 179 ASP A CA 1
ATOM 1361 C C . ASP A 1 179 ? -8.157 -11.394 10.900 1.00 85.69 179 ASP A C 1
ATOM 1363 O O . ASP A 1 179 ? -8.162 -11.705 12.092 1.00 85.69 179 ASP A O 1
ATOM 1367 N N . GLY A 1 180 ? -9.283 -11.315 10.184 1.00 84.88 180 GLY A N 1
ATOM 1368 C CA . GLY A 1 180 ? -10.632 -11.552 10.696 1.00 84.88 180 GLY A CA 1
ATOM 1369 C C . GLY A 1 180 ? -11.225 -10.383 11.487 1.00 84.88 180 GLY A C 1
ATOM 1370 O O . GLY A 1 180 ? -12.356 -10.493 11.951 1.00 84.88 180 GLY A O 1
ATOM 1371 N N . VAL A 1 181 ? -10.489 -9.278 11.650 1.00 90.94 181 VAL A N 1
ATOM 1372 C CA . VAL A 1 181 ? -10.964 -8.067 12.339 1.00 90.94 181 VAL A CA 1
ATOM 1373 C C . VAL A 1 181 ? -11.293 -6.958 11.347 1.00 90.94 181 VAL A C 1
ATOM 1375 O O . VAL A 1 181 ? -12.261 -6.231 11.553 1.00 90.94 181 VAL A O 1
ATOM 1378 N N . VAL A 1 182 ? -10.488 -6.804 10.293 1.00 95.25 182 VAL A N 1
ATOM 1379 C CA . VAL A 1 182 ? -10.697 -5.774 9.266 1.00 95.25 182 VAL A CA 1
ATOM 1380 C C . VAL A 1 182 ? -11.903 -6.118 8.397 1.00 95.25 182 VAL A C 1
ATOM 1382 O O . VAL A 1 182 ? -12.047 -7.237 7.916 1.00 95.25 182 VAL A O 1
ATOM 1385 N N . GLU A 1 183 ? -12.745 -5.121 8.163 1.00 95.56 183 GLU A N 1
ATOM 1386 C CA . GLU A 1 183 ? -13.937 -5.217 7.320 1.00 95.56 183 GLU A CA 1
ATOM 1387 C C . GLU A 1 183 ? -13.894 -4.231 6.151 1.00 95.56 183 GLU A C 1
ATOM 1389 O O . GLU A 1 183 ? -14.416 -4.523 5.073 1.00 95.56 183 GLU A O 1
ATOM 1394 N N . GLU A 1 184 ? -13.260 -3.069 6.352 1.00 97.81 184 GLU A N 1
ATOM 1395 C CA . GLU A 1 184 ? -13.081 -2.044 5.328 1.00 97.81 184 GLU A CA 1
ATOM 1396 C C . GLU A 1 184 ? -11.609 -1.664 5.161 1.00 97.81 184 GLU A C 1
ATOM 1398 O O . GLU A 1 184 ? -10.901 -1.387 6.133 1.00 97.81 184 GLU A O 1
ATOM 1403 N N . VAL A 1 185 ? -11.177 -1.595 3.903 1.00 98.38 185 VAL A N 1
ATOM 1404 C CA . VAL A 1 185 ? -9.861 -1.100 3.513 1.00 98.38 185 VAL A CA 1
ATOM 1405 C C . VAL A 1 185 ? -10.004 0.171 2.679 1.00 98.38 185 VAL A C 1
ATOM 1407 O O . VAL A 1 185 ? -10.572 0.144 1.588 1.00 98.38 185 VAL A O 1
ATOM 1410 N N . LEU A 1 186 ? -9.451 1.276 3.177 1.00 98.44 186 LEU A N 1
ATOM 1411 C CA . LEU A 1 186 ? -9.319 2.534 2.448 1.00 98.44 186 LEU A CA 1
ATOM 1412 C C . LEU A 1 186 ? -7.981 2.549 1.704 1.00 98.44 186 LEU A C 1
ATOM 1414 O O . LEU A 1 186 ? -6.916 2.572 2.317 1.00 98.44 186 LEU A O 1
ATOM 1418 N N . LEU A 1 187 ? -8.018 2.588 0.378 1.00 98.38 187 LEU A N 1
ATOM 1419 C CA . LEU A 1 187 ? -6.830 2.776 -0.446 1.00 98.38 187 LEU A CA 1
ATOM 1420 C C . LEU A 1 187 ? -6.511 4.267 -0.541 1.00 98.38 187 LEU A C 1
ATOM 1422 O O . LEU A 1 187 ? -7.198 5.033 -1.228 1.00 98.38 187 LEU A O 1
ATOM 1426 N N . ALA A 1 188 ? -5.454 4.664 0.153 1.00 97.75 188 ALA A N 1
ATOM 1427 C CA . ALA A 1 188 ? -4.950 6.024 0.263 1.00 97.75 188 ALA A CA 1
ATOM 1428 C C . ALA A 1 188 ? -3.564 6.172 -0.395 1.00 97.75 188 ALA A C 1
ATOM 1430 O O . ALA A 1 188 ? -2.733 6.950 0.059 1.00 97.75 188 ALA A O 1
ATOM 1431 N N . THR A 1 189 ? -3.317 5.435 -1.483 1.00 97.38 189 THR A N 1
ATOM 1432 C CA . THR A 1 189 ? -2.146 5.654 -2.346 1.00 97.38 189 THR A CA 1
ATOM 1433 C C . THR A 1 189 ? -2.277 6.965 -3.127 1.00 97.38 189 THR A C 1
ATOM 1435 O O . THR A 1 189 ? -3.373 7.527 -3.254 1.00 97.38 189 THR A O 1
ATOM 1438 N N . ASN A 1 190 ? -1.172 7.464 -3.665 1.00 94.69 190 ASN A N 1
ATOM 1439 C CA . ASN A 1 190 ? -1.111 8.733 -4.373 1.00 94.69 190 ASN A CA 1
ATOM 1440 C C . ASN A 1 190 ? -1.821 8.652 -5.732 1.00 94.69 190 ASN A C 1
ATOM 1442 O O . ASN A 1 190 ? -1.936 7.588 -6.338 1.00 94.69 190 ASN A O 1
ATOM 1446 N N . PHE A 1 191 ? -2.306 9.790 -6.234 1.00 93.12 191 PHE A N 1
ATOM 1447 C CA . PHE A 1 191 ? -2.946 9.884 -7.553 1.00 93.12 191 PHE A CA 1
ATOM 1448 C C . PHE A 1 191 ? -1.918 10.054 -8.684 1.00 93.12 191 PHE A C 1
ATOM 1450 O O . PHE A 1 191 ? -2.049 10.934 -9.533 1.00 93.12 191 PHE A O 1
ATOM 1457 N N . THR A 1 192 ? -0.887 9.208 -8.685 1.00 92.31 192 THR A N 1
ATOM 1458 C CA . THR A 1 192 ? 0.078 9.049 -9.786 1.00 92.31 192 THR A CA 1
ATOM 1459 C C . THR A 1 192 ? -0.263 7.796 -10.602 1.00 92.31 192 THR A C 1
ATOM 1461 O O . THR A 1 192 ? -1.005 6.946 -10.105 1.00 92.31 192 THR A O 1
ATOM 1464 N N . PRO A 1 193 ? 0.259 7.624 -11.832 1.00 92.88 193 PRO A N 1
ATOM 1465 C CA . PRO A 1 193 ? 0.030 6.404 -12.611 1.00 92.88 193 PRO A CA 1
ATOM 1466 C C . PRO A 1 193 ? 0.360 5.116 -11.836 1.00 92.88 193 PRO A C 1
ATOM 1468 O O . PRO A 1 193 ? -0.446 4.186 -11.800 1.00 92.88 193 PRO A O 1
ATOM 1471 N N . GLU A 1 194 ? 1.499 5.084 -11.145 1.00 95.88 194 GLU A N 1
ATOM 1472 C CA . GLU A 1 194 ? 1.948 3.946 -10.338 1.00 95.88 194 GLU A CA 1
ATOM 1473 C C . GLU A 1 194 ? 1.092 3.765 -9.076 1.00 95.88 194 GLU A C 1
ATOM 1475 O O . GLU A 1 194 ? 0.751 2.639 -8.703 1.00 95.88 194 GLU A O 1
ATOM 1480 N N . GLY A 1 195 ? 0.706 4.864 -8.420 1.00 96.94 195 GLY A N 1
ATOM 1481 C CA . GLY A 1 195 ? -0.150 4.836 -7.233 1.00 96.94 195 GLY A CA 1
ATOM 1482 C C . GLY A 1 195 ? -1.564 4.336 -7.545 1.00 96.94 195 GLY A C 1
ATOM 1483 O O . GLY A 1 195 ? -2.133 3.554 -6.777 1.00 96.94 195 GLY A O 1
ATOM 1484 N N . GLU A 1 196 ? -2.102 4.696 -8.714 1.00 95.50 196 GLU A N 1
ATOM 1485 C CA . GLU A 1 196 ? -3.389 4.212 -9.223 1.00 95.50 196 GLU A CA 1
ATOM 1486 C C . GLU A 1 196 ? -3.315 2.739 -9.643 1.00 95.50 196 GLU A C 1
ATOM 1488 O O . GLU A 1 196 ? -4.202 1.961 -9.289 1.00 95.50 196 GLU A O 1
ATOM 1493 N N . ALA A 1 197 ? -2.244 2.322 -10.327 1.00 96.12 197 ALA A N 1
ATOM 1494 C CA . ALA A 1 197 ? -2.017 0.914 -10.657 1.00 96.12 197 ALA A CA 1
ATOM 1495 C C . ALA A 1 197 ? -1.898 0.048 -9.390 1.00 96.12 197 ALA A C 1
ATOM 1497 O O . ALA A 1 197 ? -2.471 -1.045 -9.310 1.00 96.12 197 ALA A O 1
ATOM 1498 N N . THR A 1 198 ? -1.213 0.564 -8.367 1.00 97.38 198 THR A N 1
ATOM 1499 C CA . THR A 1 198 ? -1.079 -0.082 -7.056 1.00 97.38 198 THR A CA 1
ATOM 1500 C C . THR A 1 198 ? -2.431 -0.196 -6.356 1.00 97.38 198 THR A C 1
ATOM 1502 O O . THR A 1 198 ? -2.811 -1.294 -5.947 1.00 97.38 198 THR A O 1
ATOM 1505 N N . ALA A 1 199 ? -3.203 0.895 -6.277 1.00 98.00 199 ALA A N 1
ATOM 1506 C CA . ALA A 1 199 ? -4.552 0.869 -5.709 1.00 98.00 199 ALA A CA 1
ATOM 1507 C C . ALA A 1 199 ? -5.468 -0.108 -6.447 1.00 98.00 199 ALA A C 1
ATOM 1509 O O . ALA A 1 199 ? -6.177 -0.883 -5.810 1.00 98.00 199 ALA A O 1
ATOM 1510 N N . HIS A 1 200 ? -5.455 -0.099 -7.779 1.00 97.19 200 HIS A N 1
ATOM 1511 C CA . HIS A 1 200 ? -6.272 -1.010 -8.570 1.00 97.19 200 HIS A CA 1
ATOM 1512 C C . HIS A 1 200 ? -5.925 -2.473 -8.265 1.00 97.19 200 HIS A C 1
ATOM 1514 O O . HIS A 1 200 ? -6.809 -3.260 -7.929 1.00 97.19 200 HIS A 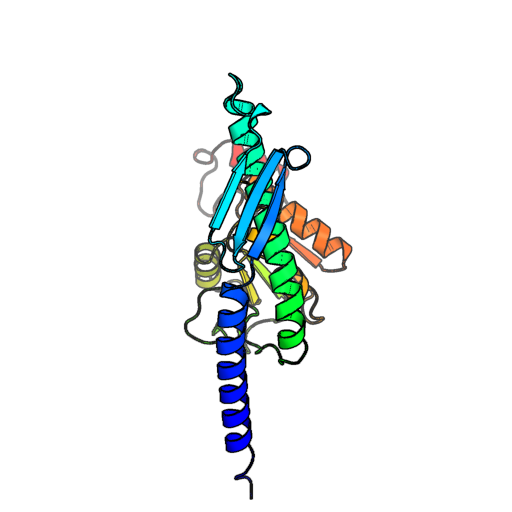O 1
ATOM 1520 N N . THR A 1 201 ? -4.633 -2.809 -8.278 1.00 96.31 201 THR A N 1
ATOM 1521 C CA . THR A 1 201 ? -4.139 -4.168 -8.008 1.00 96.31 201 THR A CA 1
ATOM 1522 C C . THR A 1 201 ? -4.531 -4.648 -6.611 1.00 96.31 201 THR A C 1
ATOM 1524 O O . THR A 1 201 ? -5.102 -5.729 -6.458 1.00 96.31 201 THR A O 1
ATOM 1527 N N . ILE A 1 202 ? -4.265 -3.837 -5.583 1.00 97.56 202 ILE A N 1
ATOM 1528 C CA . ILE A 1 202 ? -4.615 -4.163 -4.194 1.00 97.56 202 ILE A CA 1
ATOM 1529 C C . ILE A 1 202 ? -6.136 -4.253 -4.039 1.00 97.56 202 ILE A C 1
ATOM 1531 O O . ILE A 1 202 ? -6.644 -5.166 -3.391 1.00 97.56 202 ILE A O 1
ATOM 1535 N N . GLY A 1 203 ? -6.875 -3.330 -4.649 1.00 97.69 203 GLY A N 1
ATOM 1536 C CA . GLY A 1 203 ? -8.323 -3.265 -4.538 1.00 97.69 203 GLY A CA 1
ATOM 1537 C C . GLY A 1 203 ? -9.012 -4.498 -5.100 1.00 97.69 203 GLY A C 1
ATOM 1538 O O . GLY A 1 203 ? -9.839 -5.088 -4.410 1.00 97.69 203 GLY A O 1
ATOM 1539 N N . GLU A 1 204 ? -8.648 -4.932 -6.306 1.00 97.25 204 GLU A N 1
ATOM 1540 C CA . GLU A 1 204 ? -9.200 -6.156 -6.898 1.00 97.25 204 GLU A CA 1
ATOM 1541 C C . GLU A 1 204 ? -8.842 -7.393 -6.068 1.00 97.25 204 GLU A C 1
ATOM 1543 O O . GLU A 1 204 ? -9.697 -8.239 -5.794 1.00 97.25 204 GLU A O 1
ATOM 1548 N N . LEU A 1 205 ? -7.606 -7.453 -5.568 1.00 94.56 205 LEU A N 1
ATOM 1549 C CA . LEU A 1 205 ? -7.133 -8.540 -4.719 1.00 94.56 205 LEU A CA 1
ATOM 1550 C C . LEU A 1 205 ? -7.953 -8.657 -3.422 1.00 94.56 205 LEU A C 1
ATOM 1552 O O . LEU A 1 205 ? -8.342 -9.762 -3.032 1.00 94.56 205 LEU A O 1
ATOM 1556 N N . LEU A 1 206 ? -8.216 -7.542 -2.740 1.00 94.75 206 LEU A N 1
ATOM 1557 C CA . LEU A 1 206 ? -8.943 -7.531 -1.469 1.00 94.75 206 LEU A CA 1
ATOM 1558 C C . LEU A 1 206 ? -10.454 -7.728 -1.659 1.00 94.75 206 LEU A C 1
ATOM 1560 O O . LEU A 1 206 ? -11.063 -8.488 -0.903 1.00 94.75 206 LEU A O 1
ATOM 1564 N N . LYS A 1 207 ? -11.053 -7.137 -2.703 1.00 96.62 207 LYS A N 1
ATOM 1565 C CA . LYS A 1 207 ? -12.466 -7.369 -3.057 1.00 96.62 207 LYS A CA 1
ATOM 1566 C C . LYS A 1 207 ? -12.740 -8.837 -3.366 1.00 96.62 207 LYS A C 1
ATOM 1568 O O . LYS A 1 207 ? -13.724 -9.385 -2.879 1.00 96.62 207 LYS A O 1
ATOM 1573 N N . ALA A 1 208 ? -11.848 -9.496 -4.111 1.00 93.12 208 ALA A N 1
ATOM 1574 C CA . ALA A 1 208 ? -11.958 -10.925 -4.413 1.00 93.12 208 ALA A CA 1
ATOM 1575 C C . ALA A 1 208 ? -11.958 -11.812 -3.151 1.00 93.12 208 ALA A C 1
ATOM 1577 O O . ALA A 1 208 ? -12.361 -12.970 -3.208 1.00 93.12 208 ALA A O 1
ATOM 1578 N N . ARG A 1 209 ? -11.521 -11.272 -2.007 1.00 89.75 209 ARG A N 1
ATOM 1579 C CA . ARG A 1 209 ? -11.503 -11.941 -0.699 1.00 89.75 209 ARG A CA 1
ATOM 1580 C C . ARG A 1 209 ? -12.603 -11.451 0.248 1.00 89.75 209 ARG A C 1
ATOM 1582 O O . ARG A 1 209 ? -12.570 -11.771 1.430 1.00 89.75 209 ARG A O 1
ATOM 1589 N N . GLY A 1 210 ? -13.579 -10.701 -0.265 1.00 90.12 210 GLY A N 1
ATOM 1590 C CA . GLY A 1 210 ? -14.782 -10.301 0.467 1.00 90.12 210 GLY A CA 1
ATOM 1591 C C . GLY A 1 210 ? -14.639 -9.054 1.340 1.00 90.12 210 GLY A C 1
ATOM 1592 O O . GLY A 1 210 ? -15.567 -8.741 2.081 1.00 90.12 210 GLY A O 1
ATOM 1593 N N . LEU A 1 211 ? -13.521 -8.326 1.260 1.00 95.19 211 LEU A N 1
ATOM 1594 C CA . LEU A 1 211 ? -13.363 -7.062 1.981 1.00 95.19 211 LEU A CA 1
ATOM 1595 C C . LEU A 1 211 ? -14.072 -5.919 1.254 1.00 95.19 211 LEU A C 1
ATOM 1597 O O . LEU A 1 211 ? -14.031 -5.817 0.024 1.00 95.19 211 LEU A O 1
ATOM 1601 N N . LYS A 1 212 ? -14.660 -4.999 2.024 1.00 98.06 212 LYS A N 1
ATOM 1602 C CA . LYS A 1 212 ? -15.116 -3.720 1.485 1.00 98.06 212 LYS A CA 1
ATOM 1603 C C . LYS A 1 212 ? -13.885 -2.869 1.189 1.00 98.06 212 LYS A C 1
ATOM 1605 O O . LYS A 1 212 ? -13.069 -2.631 2.073 1.00 98.06 212 LYS A O 1
ATOM 1610 N N . VAL A 1 213 ? -13.755 -2.392 -0.044 1.00 98.12 213 VAL A N 1
ATOM 1611 C CA . VAL A 1 213 ? -12.630 -1.539 -0.445 1.00 98.12 213 VAL A CA 1
ATOM 1612 C C . VAL A 1 213 ? -13.150 -0.188 -0.911 1.00 98.12 213 VAL A C 1
ATOM 1614 O O . VAL A 1 213 ? -14.016 -0.123 -1.785 1.00 98.12 213 VAL A O 1
ATOM 1617 N N . SER A 1 214 ? -12.605 0.884 -0.345 1.00 97.00 214 SER A N 1
ATOM 1618 C CA . SER A 1 214 ? -12.869 2.269 -0.735 1.00 97.00 214 SER A CA 1
ATOM 1619 C C . SER A 1 214 ? -11.581 2.955 -1.207 1.00 97.00 214 SER A C 1
ATOM 1621 O O . SER A 1 214 ? -10.474 2.480 -0.963 1.00 97.00 214 SER A O 1
ATOM 1623 N N . ARG A 1 215 ? -11.714 4.061 -1.941 1.00 96.06 215 ARG A N 1
ATOM 1624 C CA . ARG A 1 215 ? -10.600 4.879 -2.448 1.00 96.06 215 ARG A CA 1
ATOM 1625 C C . ARG A 1 215 ? -10.780 6.303 -1.934 1.00 96.06 215 ARG A C 1
ATOM 1627 O O . ARG A 1 215 ? -11.920 6.771 -1.845 1.00 96.06 215 ARG A O 1
ATOM 1634 N N . LEU A 1 216 ? -9.679 6.990 -1.620 1.00 94.00 216 LEU A N 1
ATOM 1635 C CA . LEU A 1 216 ? -9.723 8.431 -1.363 1.00 94.00 216 LEU A CA 1
ATOM 1636 C C . LEU A 1 216 ? -10.423 9.166 -2.513 1.00 94.00 216 LEU A C 1
ATOM 1638 O O . LEU A 1 216 ? -10.376 8.748 -3.670 1.00 94.00 216 LEU A O 1
ATOM 1642 N N . ALA A 1 217 ? -11.103 10.261 -2.186 1.00 90.62 217 ALA A N 1
ATOM 1643 C CA . ALA A 1 217 ? -11.655 11.124 -3.215 1.00 90.62 217 ALA A CA 1
ATOM 1644 C C . ALA A 1 217 ? -10.516 11.830 -3.966 1.00 90.62 217 ALA A C 1
ATOM 1646 O O . ALA A 1 217 ? -9.524 12.236 -3.362 1.00 90.62 217 ALA A O 1
ATOM 1647 N N . ARG A 1 218 ? -10.695 12.001 -5.275 1.00 87.88 218 ARG A N 1
ATOM 1648 C CA . ARG A 1 218 ? -9.852 12.829 -6.139 1.00 87.88 218 ARG A CA 1
ATOM 1649 C C . ARG A 1 218 ? -10.687 13.983 -6.667 1.00 87.88 218 ARG A C 1
ATOM 1651 O O . ARG A 1 218 ? -11.859 13.784 -6.984 1.00 87.88 218 ARG A O 1
ATOM 1658 N N . GLY A 1 219 ? -10.091 15.162 -6.797 1.00 87.06 219 GLY A N 1
ATOM 1659 C CA . GLY A 1 219 ? -10.760 16.290 -7.426 1.00 87.06 219 GLY A CA 1
ATOM 1660 C C . GLY A 1 219 ? -10.120 17.629 -7.102 1.00 87.06 219 GLY A C 1
ATOM 1661 O O . GLY A 1 219 ? -8.943 17.711 -6.761 1.00 87.06 219 GLY A O 1
ATOM 1662 N N . VAL A 1 220 ? -10.937 18.670 -7.229 1.00 91.81 220 VAL A N 1
ATOM 1663 C CA . VAL A 1 220 ? -10.552 20.061 -6.987 1.00 91.81 220 VAL A CA 1
ATOM 1664 C C . VAL A 1 220 ? -10.329 20.289 -5.485 1.00 91.81 220 VAL A C 1
ATOM 1666 O O . VAL A 1 220 ? -11.178 19.877 -4.688 1.00 91.81 220 VAL A O 1
ATOM 1669 N N . PRO A 1 221 ? -9.222 20.934 -5.073 1.00 88.81 221 PRO A N 1
ATOM 1670 C CA . PRO A 1 221 ? -8.983 21.254 -3.670 1.00 88.81 221 PRO A CA 1
ATOM 1671 C C . PRO A 1 221 ? -10.042 22.219 -3.127 1.00 88.81 221 PRO A C 1
ATOM 1673 O O . PRO A 1 221 ? -10.497 23.134 -3.815 1.00 88.81 221 PRO A O 1
ATOM 1676 N N . VAL A 1 222 ? -10.414 22.040 -1.859 1.00 89.94 222 VAL A N 1
ATOM 1677 C CA . VAL A 1 222 ? -11.336 22.954 -1.174 1.00 89.94 222 VAL A CA 1
ATOM 1678 C C . VAL A 1 222 ? -10.714 24.349 -1.103 1.00 89.94 222 VAL A C 1
ATOM 1680 O O . VAL A 1 222 ? -9.554 24.494 -0.727 1.00 89.94 222 VAL A O 1
ATOM 1683 N N . GLY A 1 223 ? -11.496 25.370 -1.458 1.00 90.50 223 GLY A N 1
ATOM 1684 C CA . GLY A 1 223 ? -11.039 26.762 -1.503 1.00 90.50 223 GLY A CA 1
ATOM 1685 C C . GLY A 1 223 ? -10.312 27.155 -2.793 1.00 90.50 223 GLY A C 1
ATOM 1686 O O . GLY A 1 223 ? -9.912 28.307 -2.912 1.00 90.50 223 GLY A O 1
ATOM 1687 N N . GLY A 1 224 ? -10.152 26.235 -3.752 1.00 89.88 224 GLY A N 1
ATOM 1688 C CA . GLY A 1 224 ? -9.668 26.555 -5.095 1.00 89.88 224 GLY A CA 1
ATOM 1689 C C . GLY A 1 224 ? -10.780 27.071 -6.013 1.00 89.88 224 GLY A C 1
ATOM 1690 O O . GLY A 1 224 ? -11.937 26.666 -5.892 1.00 89.88 224 GLY A O 1
ATOM 1691 N N . GLU A 1 225 ? -10.421 27.929 -6.965 1.00 94.12 225 GLU A N 1
ATOM 1692 C CA . GLU A 1 225 ? -11.316 28.379 -8.037 1.00 94.12 225 GLU A CA 1
ATOM 1693 C C . GLU A 1 225 ? -11.018 27.613 -9.328 1.00 94.12 225 GLU A C 1
ATOM 1695 O O . GLU A 1 225 ? -9.859 27.341 -9.641 1.00 94.12 225 GLU A O 1
ATOM 1700 N N . LEU A 1 226 ? -12.061 27.268 -10.095 1.00 92.81 226 LEU A N 1
ATOM 1701 C CA . LEU A 1 226 ? -11.929 26.407 -11.280 1.00 92.81 226 LEU A CA 1
ATOM 1702 C C . LEU A 1 226 ? -10.986 26.980 -12.347 1.00 92.81 226 LEU A C 1
ATOM 1704 O O . LEU A 1 226 ? -10.377 26.206 -13.079 1.00 92.81 226 LEU A O 1
ATOM 1708 N N . GLU A 1 227 ? -10.850 28.307 -12.428 1.00 94.62 227 GLU A N 1
ATOM 1709 C CA . GLU A 1 227 ? -9.965 28.969 -13.393 1.00 94.62 227 GLU A CA 1
ATOM 1710 C C . GLU A 1 227 ? -8.468 28.710 -13.142 1.00 94.62 227 GLU A C 1
ATOM 1712 O O . GLU A 1 227 ? -7.675 28.798 -14.078 1.00 94.62 227 GLU A O 1
ATOM 1717 N N . TYR A 1 228 ? -8.086 28.331 -11.915 1.00 93.06 228 TYR A N 1
ATOM 1718 C CA . TYR A 1 228 ? -6.697 28.041 -11.528 1.00 93.06 228 TYR A CA 1
ATOM 1719 C C . TYR A 1 228 ? -6.396 26.541 -11.403 1.00 93.06 228 TYR A C 1
ATOM 1721 O O . TYR A 1 228 ? -5.295 26.163 -10.999 1.00 93.06 228 TYR A O 1
ATOM 1729 N N . VAL A 1 229 ? -7.356 25.671 -11.724 1.00 92.19 229 VAL A N 1
ATOM 1730 C CA . VAL A 1 229 ? -7.173 24.214 -11.686 1.00 92.19 229 VAL A CA 1
ATOM 1731 C C . VAL A 1 229 ? -6.652 23.732 -13.036 1.00 92.19 229 VAL A C 1
ATOM 1733 O O . VAL A 1 229 ? -7.158 24.129 -14.086 1.00 92.19 229 VAL A O 1
ATOM 1736 N N . ASP A 1 230 ? -5.664 22.834 -13.033 1.00 92.88 230 ASP A N 1
ATOM 1737 C CA . ASP A 1 230 ? -5.175 22.252 -14.277 1.00 92.88 230 ASP A CA 1
ATOM 1738 C C . ASP A 1 230 ? -6.266 21.420 -14.979 1.00 92.88 230 ASP A C 1
ATOM 1740 O O . ASP A 1 230 ? -7.122 20.777 -14.360 1.00 92.88 230 ASP A O 1
ATOM 1744 N N . SER A 1 231 ? -6.223 21.416 -16.312 1.00 93.56 231 SER A N 1
ATOM 1745 C CA . SER A 1 231 ? -7.232 20.735 -17.132 1.00 93.56 231 SER A CA 1
ATOM 1746 C C . SER A 1 231 ? -7.364 19.234 -16.835 1.00 93.56 231 SER A C 1
ATOM 1748 O O . SER A 1 231 ? -8.461 18.688 -16.973 1.00 93.56 231 SER A O 1
ATOM 1750 N N . GLY A 1 232 ? -6.286 18.572 -16.399 1.00 90.62 232 GLY A N 1
ATOM 1751 C CA . GLY A 1 232 ? -6.286 17.153 -16.054 1.00 90.62 232 GLY A CA 1
ATOM 1752 C C . GLY A 1 232 ? -7.093 16.884 -14.788 1.00 90.62 232 GLY A C 1
ATOM 1753 O O . GLY A 1 232 ? -8.005 16.053 -14.801 1.00 90.62 232 GLY A O 1
ATOM 1754 N N . THR A 1 233 ? -6.825 17.640 -13.723 1.00 89.56 233 THR A N 1
ATOM 1755 C CA . THR A 1 233 ? -7.581 17.572 -12.466 1.00 89.56 233 THR A CA 1
ATOM 1756 C C . THR A 1 233 ? -9.057 17.894 -12.683 1.00 89.56 233 THR A C 1
ATOM 1758 O O . THR A 1 233 ? -9.922 17.174 -12.178 1.00 89.56 233 THR A O 1
ATOM 1761 N N . LEU A 1 234 ? -9.372 18.921 -13.483 1.00 92.94 234 LEU A N 1
ATOM 1762 C CA . LEU A 1 234 ? -10.758 19.297 -13.768 1.00 92.94 234 LEU A CA 1
ATOM 1763 C C . LEU A 1 234 ? -11.498 18.218 -14.572 1.00 92.94 234 LEU A C 1
ATOM 1765 O O . LEU A 1 234 ? -12.610 17.827 -14.210 1.00 92.94 234 LEU A O 1
ATOM 1769 N N . ALA A 1 235 ? -10.875 17.694 -15.631 1.00 92.38 235 ALA A N 1
ATOM 1770 C CA . ALA A 1 235 ? -11.449 16.610 -16.425 1.00 92.38 235 ALA A CA 1
ATOM 1771 C C . ALA A 1 235 ? -11.739 15.380 -15.557 1.00 92.38 235 ALA A C 1
ATOM 1773 O O . ALA A 1 235 ? -12.787 14.743 -15.697 1.00 92.38 235 ALA A O 1
ATOM 1774 N N . GLN A 1 236 ? -10.837 15.068 -14.629 1.00 89.06 236 GLN A N 1
ATOM 1775 C CA . GLN A 1 236 ? -11.003 13.935 -13.737 1.00 89.06 236 GLN A CA 1
ATOM 1776 C C . GLN A 1 236 ? -12.090 14.171 -12.680 1.00 89.06 236 GLN A C 1
ATOM 1778 O O . GLN A 1 236 ? -12.907 13.281 -12.453 1.00 89.06 236 GLN A O 1
ATOM 1783 N N . ALA A 1 237 ? -12.183 15.376 -12.109 1.00 92.56 237 ALA A N 1
ATOM 1784 C CA . ALA A 1 237 ? -13.258 15.749 -11.187 1.00 92.56 237 ALA A CA 1
ATOM 1785 C C . ALA A 1 237 ? -14.654 15.633 -11.834 1.00 92.56 237 ALA A C 1
ATOM 1787 O O . ALA A 1 237 ? -15.606 15.195 -11.190 1.00 92.56 237 ALA A O 1
ATOM 1788 N N . VAL A 1 238 ? -14.782 15.966 -13.126 1.00 92.94 238 VAL A N 1
ATOM 1789 C CA . VAL A 1 238 ? -16.038 15.812 -13.887 1.00 92.94 238 VAL A CA 1
ATOM 1790 C C . VAL A 1 238 ? -16.398 14.339 -14.117 1.00 92.94 238 VAL A C 1
ATOM 1792 O O . VAL A 1 238 ? -17.579 13.968 -14.048 1.00 92.94 238 VAL A O 1
ATOM 1795 N N . ARG A 1 239 ? -15.401 13.488 -14.395 1.00 90.94 239 ARG A N 1
ATOM 1796 C CA . ARG A 1 239 ? -15.599 12.038 -14.571 1.00 90.94 239 ARG A CA 1
ATOM 1797 C C . ARG A 1 239 ? -16.023 11.366 -13.269 1.00 90.94 239 ARG A C 1
ATOM 1799 O O . ARG A 1 239 ? -16.983 10.603 -13.283 1.00 90.94 239 ARG A O 1
ATOM 1806 N N . ASP A 1 240 ? -15.374 11.724 -12.164 1.00 90.38 240 ASP A N 1
ATOM 1807 C CA . ASP A 1 240 ? -15.576 11.114 -10.844 1.00 90.38 240 ASP A CA 1
ATOM 1808 C C . ASP A 1 240 ? -16.691 11.808 -10.025 1.00 90.38 240 ASP A C 1
ATOM 1810 O O . ASP A 1 240 ? -16.801 11.610 -8.810 1.00 90.38 240 ASP A O 1
ATOM 1814 N N . ARG A 1 241 ? -17.533 12.631 -10.675 1.00 92.69 241 ARG A N 1
ATOM 1815 C CA . ARG A 1 241 ? -18.616 13.379 -10.016 1.00 92.69 241 ARG A CA 1
ATOM 1816 C C . ARG A 1 241 ? -19.597 12.440 -9.310 1.00 92.69 241 ARG A C 1
ATOM 1818 O O . ARG A 1 241 ? -19.963 11.386 -9.830 1.00 92.69 241 ARG A O 1
ATOM 1825 N N . ARG A 1 242 ? -20.072 12.856 -8.137 1.00 91.06 242 ARG A N 1
ATOM 1826 C CA . ARG A 1 242 ? -21.028 12.098 -7.317 1.00 91.06 242 ARG A CA 1
ATOM 1827 C C . ARG A 1 242 ? -22.408 12.747 -7.371 1.00 91.06 242 ARG A C 1
ATOM 1829 O O . ARG A 1 242 ? -22.517 13.956 -7.553 1.00 91.06 242 ARG A O 1
ATOM 1836 N N . THR A 1 243 ? -23.452 11.940 -7.221 1.00 91.62 243 THR A N 1
ATOM 1837 C CA . THR A 1 243 ? -24.823 12.425 -7.023 1.00 91.62 243 THR A CA 1
ATOM 1838 C C . THR A 1 243 ? -24.972 13.011 -5.622 1.00 91.62 243 THR A C 1
ATOM 1840 O O . THR A 1 243 ? -24.411 12.458 -4.673 1.00 91.62 243 THR A O 1
ATOM 1843 N N . VAL A 1 244 ? -25.730 14.100 -5.511 1.00 87.94 244 VAL A N 1
ATOM 1844 C CA . VAL A 1 244 ? -26.138 14.738 -4.249 1.00 87.94 244 VAL A CA 1
ATOM 1845 C C . VAL A 1 244 ? -27.591 14.436 -3.935 1.00 87.94 244 VAL A C 1
ATOM 1847 O O . VAL A 1 244 ? -28.378 14.327 -4.903 1.00 87.94 244 VAL A O 1
#